Protein AF-A0A933S9Q5-F1 (afdb_monomer)

Foldseek 3Di:
DDWPDWDDDPPDIDTHDPDDDDPPDDDDDDPPDPPPPPCPVPDPVVVLVCLLCCLQFQCACCQNVVFQVVVLLVQLQALVSLLVLLVVLLVLLLVLLLQLLCCCVVPCVVVVPPVCSLVVSLVSSVVSLVVVLVVCVPPPVPVCVVCVVVSVSSSPTRLSSVLSVVCSVVVDDSSSSNSSSNSNSNSSSVSSNVLSVVNVVVVVDPDPPVCPRPNVSVVVSNVVSVVSNVSNPCPVDD

Nearest PDB structures (foldseek):
  8rb9-assembly1_A  TM=9.574E-01  e=2.827E-13  Azotobacter vinelandii DJ
  8evu-assembly1_E  TM=9.378E-01  e=3.860E-12  Vibrio cholerae O395
  7zc6-assembly1_A  TM=9.202E-01  e=3.681E-12  Clostridium tetanomorphum
  8acy-assembly1_D  TM=8.685E-01  e=2.556E-06  Vibrio cholerae
  8rbm-assembly1_E  TM=6.772E-01  e=1.631E-05  Azotobacter vinelandii DJ

Sequence (238 aa):
MALKSVKAEGRVVTLTATQALHPTERYKLEVADPPISRDVTPSPWATLVTLFLSSALINNFVFTRYLGLCIFFGVSKKRDAAVGMGVTFTAVMIFTAMTSWAVDTFALQPLHLGFLQVLVFIGTVAAVVQFLDTMLRKTHPALHRSFGVYLMLITTNCIILAVPLLNAQGKVSMLEALVLALGSGLGFALALFLMSCAREKMELARVPKAFEGLPIAFALAGLFALAFMGFSGLDFFR

Structure (mmCIF, N/CA/C/O backbone):
data_AF-A0A933S9Q5-F1
#
_entry.id   AF-A0A933S9Q5-F1
#
loop_
_atom_site.group_PDB
_atom_site.id
_atom_site.type_symbol
_atom_site.label_atom_id
_atom_site.label_alt_id
_atom_site.label_comp_id
_atom_site.label_asym_id
_atom_site.label_entity_id
_atom_site.label_seq_id
_atom_site.pdbx_PDB_ins_code
_atom_site.Cartn_x
_atom_site.Cartn_y
_atom_site.Cartn_z
_atom_site.occupancy
_atom_site.B_iso_or_equiv
_atom_site.auth_seq_id
_atom_site.auth_comp_id
_atom_site.auth_asym_id
_atom_site.auth_atom_id
_atom_site.pdbx_PDB_model_num
ATOM 1 N N . MET A 1 1 ? 28.111 -39.251 -22.418 1.00 53.28 1 MET A N 1
ATOM 2 C CA . MET A 1 1 ? 28.326 -39.847 -23.756 1.00 53.28 1 MET A CA 1
ATOM 3 C C . MET A 1 1 ? 28.180 -38.726 -24.778 1.00 53.28 1 MET A C 1
ATOM 5 O O . MET A 1 1 ? 27.158 -38.055 -24.750 1.00 53.28 1 MET A O 1
ATOM 9 N N . ALA A 1 2 ? 29.204 -38.425 -25.583 1.00 46.72 2 ALA A N 1
ATOM 10 C CA . ALA A 1 2 ? 29.143 -37.297 -26.520 1.00 46.72 2 ALA A CA 1
ATOM 11 C C . ALA A 1 2 ? 28.242 -37.637 -27.723 1.00 46.72 2 ALA A C 1
ATOM 13 O O . ALA A 1 2 ? 28.430 -38.676 -28.366 1.00 46.72 2 ALA A O 1
ATOM 14 N N . LEU A 1 3 ? 27.261 -36.780 -28.012 1.00 54.12 3 LEU A N 1
ATOM 15 C CA . LEU A 1 3 ? 26.388 -36.874 -29.188 1.00 54.12 3 LEU A CA 1
ATOM 16 C C . LEU A 1 3 ? 27.131 -36.317 -30.411 1.00 54.12 3 LEU A C 1
ATOM 18 O O . LEU A 1 3 ? 27.680 -35.221 -30.338 1.00 54.12 3 LEU A O 1
ATOM 22 N N . LYS A 1 4 ? 27.159 -37.062 -31.52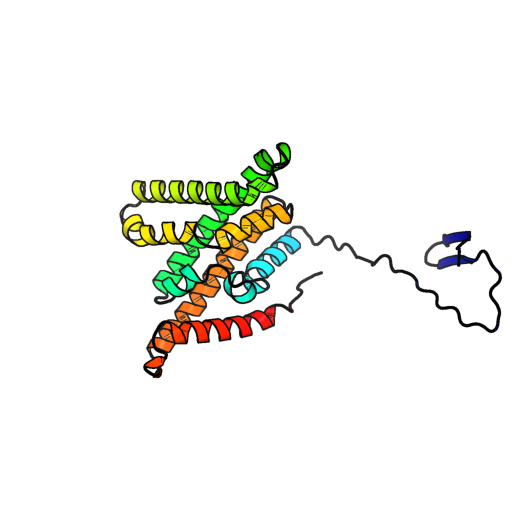6 1.00 50.22 4 LYS A N 1
ATOM 23 C CA . LYS A 1 4 ? 27.908 -36.665 -32.734 1.00 50.22 4 LYS A CA 1
ATOM 24 C C . LYS A 1 4 ? 27.107 -35.725 -33.636 1.00 50.22 4 LYS A C 1
ATOM 26 O O . LYS A 1 4 ? 27.679 -34.855 -34.279 1.00 50.22 4 LYS A O 1
ATOM 31 N N . SER A 1 5 ? 25.787 -35.911 -33.707 1.00 52.69 5 SER A N 1
ATOM 32 C CA . SER A 1 5 ? 24.868 -35.002 -34.406 1.00 52.69 5 SER A CA 1
ATOM 33 C C . SER A 1 5 ? 23.420 -35.242 -33.976 1.00 52.69 5 SER A C 1
ATOM 35 O O . SER A 1 5 ? 23.041 -36.375 -33.659 1.00 52.69 5 SER A O 1
ATOM 37 N N . VAL A 1 6 ? 22.624 -34.172 -33.987 1.00 57.81 6 VAL A N 1
ATOM 38 C CA . VAL A 1 6 ? 21.170 -34.199 -33.797 1.00 57.81 6 VAL A CA 1
ATOM 39 C C . VAL A 1 6 ? 20.547 -33.758 -35.117 1.00 57.81 6 VAL A C 1
ATOM 41 O O . VAL A 1 6 ? 20.772 -32.630 -35.552 1.00 57.81 6 VAL A O 1
ATOM 44 N N . LYS A 1 7 ? 19.800 -34.648 -35.776 1.00 50.53 7 LYS A N 1
ATOM 45 C CA . LYS A 1 7 ? 18.997 -34.305 -36.957 1.00 50.53 7 LYS A CA 1
ATOM 46 C C . LYS A 1 7 ? 17.524 -34.351 -36.578 1.00 50.53 7 LYS A C 1
ATOM 48 O O . LYS A 1 7 ? 17.044 -35.375 -36.093 1.00 50.53 7 LYS A O 1
ATOM 53 N N . ALA A 1 8 ? 16.834 -33.236 -36.790 1.00 49.72 8 ALA A N 1
ATOM 54 C CA . ALA A 1 8 ? 15.395 -33.126 -36.615 1.00 49.72 8 ALA A CA 1
ATOM 55 C C . ALA A 1 8 ? 14.736 -33.043 -37.997 1.00 49.72 8 ALA A C 1
ATOM 57 O O . ALA A 1 8 ? 14.982 -32.098 -38.742 1.00 49.72 8 ALA A O 1
ATOM 58 N N . GLU A 1 9 ? 13.908 -34.031 -38.326 1.00 43.50 9 GLU A N 1
ATOM 59 C CA . GLU A 1 9 ? 13.010 -34.000 -39.483 1.00 43.50 9 GLU A CA 1
ATOM 60 C C . GLU A 1 9 ? 11.574 -34.118 -38.961 1.00 43.50 9 GLU A C 1
ATOM 62 O O . GLU A 1 9 ? 11.130 -35.166 -38.486 1.00 43.50 9 GLU A O 1
ATOM 67 N N . GLY A 1 10 ? 10.842 -33.002 -38.984 1.00 62.59 10 GLY A N 1
ATOM 68 C CA . GLY A 1 10 ? 9.474 -32.941 -38.469 1.00 62.59 10 GLY A CA 1
ATOM 69 C C . GLY A 1 10 ? 9.384 -33.243 -36.967 1.00 62.59 10 GLY A C 1
ATOM 70 O O . GLY A 1 10 ? 10.026 -32.584 -36.154 1.00 62.59 10 GLY A O 1
ATOM 71 N N . ARG A 1 11 ? 8.550 -34.222 -36.583 1.00 56.91 11 ARG A N 1
ATOM 72 C CA . ARG A 1 11 ? 8.333 -34.639 -35.179 1.00 56.91 11 ARG A CA 1
ATOM 73 C C . ARG A 1 11 ? 9.307 -35.718 -34.686 1.00 56.91 11 ARG A C 1
ATOM 75 O O . ARG A 1 11 ? 9.147 -36.194 -33.565 1.00 56.91 11 ARG A O 1
ATOM 82 N N . VAL A 1 12 ? 10.282 -36.126 -35.498 1.00 49.75 12 VAL A N 1
ATOM 83 C CA . VAL A 1 12 ? 11.217 -37.205 -35.155 1.00 49.75 12 VAL A CA 1
ATOM 84 C C . VAL A 1 12 ? 12.624 -36.632 -35.013 1.00 49.75 12 VAL A C 1
ATOM 86 O O . VAL A 1 12 ? 13.165 -36.022 -35.935 1.00 49.75 12 VAL A O 1
ATOM 89 N N . VAL A 1 13 ? 13.223 -36.833 -33.838 1.00 60.00 13 VAL A N 1
ATOM 90 C CA . VAL A 1 13 ? 14.604 -36.435 -33.546 1.00 60.00 13 VAL A CA 1
ATOM 91 C C . VAL A 1 13 ? 15.475 -37.684 -33.559 1.00 60.00 13 VAL A C 1
ATOM 93 O O . VAL A 1 13 ? 15.307 -38.574 -32.728 1.00 60.00 13 VAL A O 1
ATOM 96 N N . THR A 1 14 ? 16.412 -37.749 -34.504 1.00 61.56 14 THR A N 1
ATOM 97 C CA . THR A 1 14 ? 17.364 -38.860 -34.614 1.00 61.56 14 THR A CA 1
ATOM 98 C C . THR A 1 14 ? 18.680 -38.462 -33.951 1.00 61.56 14 THR A C 1
ATOM 100 O O . THR A 1 14 ? 19.362 -37.534 -34.396 1.00 61.56 14 THR A O 1
ATOM 103 N N . LEU A 1 15 ? 19.041 -39.163 -32.874 1.00 63.66 15 LEU A N 1
ATOM 104 C CA . LEU A 1 15 ? 20.275 -38.950 -32.115 1.00 63.66 15 LEU A CA 1
ATOM 105 C C . LEU A 1 15 ? 21.330 -39.967 -32.562 1.00 63.66 15 LEU A C 1
ATOM 107 O O . LEU A 1 15 ? 21.137 -41.169 -32.401 1.00 63.66 15 LEU A O 1
ATOM 111 N N . THR A 1 16 ? 22.456 -39.503 -33.114 1.00 60.53 16 THR A N 1
ATOM 112 C CA . THR A 1 16 ? 23.566 -40.396 -33.498 1.00 60.53 16 THR A CA 1
ATOM 113 C C . THR A 1 16 ? 24.653 -40.367 -32.422 1.00 60.53 16 THR A C 1
ATOM 115 O O . THR A 1 16 ? 25.315 -39.342 -32.224 1.00 60.53 16 THR A O 1
ATOM 118 N N . ALA A 1 17 ? 24.837 -41.483 -31.712 1.00 63.06 17 ALA A N 1
ATOM 119 C CA . ALA A 1 17 ? 25.872 -41.629 -30.689 1.00 63.06 17 ALA A CA 1
ATOM 120 C C . ALA A 1 17 ? 27.258 -41.862 -31.318 1.00 63.06 17 ALA A C 1
ATOM 122 O O . ALA A 1 17 ? 27.389 -42.536 -32.337 1.00 63.06 17 ALA A O 1
ATOM 123 N N . THR A 1 18 ? 28.307 -41.314 -30.701 1.00 57.03 18 THR A N 1
ATOM 124 C CA . THR A 1 18 ? 29.695 -41.420 -31.203 1.00 57.03 18 THR A CA 1
ATOM 125 C C . THR A 1 18 ? 30.341 -42.783 -30.898 1.00 57.03 18 THR A C 1
ATOM 127 O O . THR A 1 18 ? 31.404 -43.088 -31.427 1.00 57.03 18 THR A O 1
ATOM 130 N N . GLN A 1 19 ? 29.710 -43.613 -30.061 1.00 62.62 19 GLN A N 1
ATOM 131 C CA . GLN A 1 19 ? 30.249 -44.880 -29.560 1.00 62.62 19 GLN A CA 1
ATOM 132 C C . GLN A 1 19 ? 29.183 -45.981 -29.653 1.00 62.62 19 GLN A C 1
ATOM 134 O O . GLN A 1 19 ? 28.002 -45.702 -29.444 1.00 62.62 19 GLN A O 1
ATOM 139 N N . ALA A 1 20 ? 29.590 -47.210 -29.991 1.00 59.00 20 ALA A N 1
ATOM 140 C CA . ALA A 1 20 ? 28.688 -48.355 -30.124 1.00 59.00 20 ALA A CA 1
ATOM 141 C C . ALA A 1 20 ? 28.062 -48.718 -28.764 1.00 59.00 20 ALA A C 1
ATOM 143 O O . ALA A 1 20 ? 28.784 -48.877 -27.781 1.00 59.00 20 ALA A O 1
ATOM 144 N N . LEU A 1 21 ? 26.730 -48.824 -28.706 1.00 62.06 21 LEU A N 1
ATOM 145 C CA . LEU A 1 21 ? 26.001 -49.228 -27.499 1.00 62.06 21 LEU A CA 1
ATOM 146 C C . LEU A 1 21 ? 26.045 -50.757 -27.347 1.00 62.06 21 LEU A C 1
ATOM 148 O O . LEU A 1 21 ? 25.843 -51.478 -28.326 1.00 62.06 21 LEU A O 1
ATOM 152 N N . HIS A 1 22 ? 26.272 -51.253 -26.127 1.00 61.06 22 HIS A N 1
ATOM 153 C CA . HIS A 1 22 ? 26.231 -52.689 -25.845 1.00 61.06 22 HIS A CA 1
ATOM 154 C C . HIS A 1 22 ? 24.774 -53.195 -25.786 1.00 61.06 22 HIS A C 1
ATOM 156 O O . HIS A 1 22 ? 23.937 -52.565 -25.140 1.00 61.06 22 HIS A O 1
ATOM 162 N N . PRO A 1 23 ? 24.448 -54.344 -26.411 1.00 56.03 23 PRO A N 1
ATOM 163 C CA . PRO A 1 23 ? 23.068 -54.834 -26.534 1.00 56.03 23 PRO A CA 1
ATOM 164 C C . PRO A 1 23 ? 22.428 -55.308 -25.215 1.00 56.03 23 PRO A C 1
ATOM 166 O O . PRO A 1 23 ? 21.225 -55.549 -25.175 1.00 56.03 23 PRO A O 1
ATOM 169 N N . THR A 1 24 ? 23.205 -55.452 -24.140 1.00 53.25 24 THR A N 1
ATOM 170 C CA . THR A 1 24 ? 22.759 -55.976 -22.836 1.00 53.25 24 THR A CA 1
ATOM 171 C C . THR A 1 24 ? 22.621 -54.918 -21.739 1.00 53.25 24 THR A C 1
ATOM 173 O O . THR A 1 24 ? 22.150 -55.241 -20.648 1.00 53.25 24 THR A O 1
ATOM 176 N N . GLU A 1 25 ? 22.980 -53.658 -21.998 1.00 57.28 25 GLU A N 1
ATOM 177 C CA . GLU A 1 25 ? 22.904 -52.577 -21.008 1.00 57.28 25 GLU A CA 1
ATOM 178 C C . GLU A 1 25 ? 21.671 -51.688 -21.223 1.00 57.28 25 GLU A C 1
ATOM 180 O O . GLU A 1 25 ? 21.287 -51.360 -22.346 1.00 57.28 25 GLU A O 1
ATOM 185 N N . ARG A 1 26 ? 21.028 -51.278 -20.122 1.00 48.88 26 ARG A N 1
ATOM 186 C CA . ARG A 1 26 ? 19.911 -50.325 -20.149 1.00 48.88 26 ARG A CA 1
ATOM 187 C C . ARG A 1 26 ? 20.456 -48.908 -20.022 1.00 48.88 26 ARG A C 1
ATOM 189 O O . ARG A 1 26 ? 20.948 -48.531 -18.962 1.00 48.88 26 ARG A O 1
ATOM 196 N N . TYR A 1 27 ? 20.315 -48.110 -21.073 1.00 59.66 27 TYR A N 1
ATOM 197 C CA . TYR A 1 27 ? 20.714 -46.703 -21.073 1.00 59.66 27 TYR A CA 1
ATOM 198 C C . TYR A 1 27 ? 19.497 -45.803 -20.826 1.00 59.66 27 TYR A C 1
ATOM 200 O O . TYR A 1 27 ? 18.460 -45.960 -21.471 1.00 59.66 27 TYR A O 1
ATOM 208 N N . LYS A 1 28 ? 19.612 -44.852 -19.891 1.00 51.78 28 LYS A N 1
ATOM 209 C CA . LYS A 1 28 ? 18.581 -43.839 -19.626 1.00 51.78 28 LYS A CA 1
ATOM 210 C C . LYS A 1 28 ? 18.837 -42.623 -20.519 1.00 51.78 28 LYS A C 1
ATOM 212 O O . LYS A 1 28 ? 19.863 -41.962 -20.384 1.00 51.78 28 LYS A O 1
ATOM 217 N N . LEU A 1 29 ? 17.911 -42.337 -21.429 1.00 55.09 29 LEU A N 1
ATOM 218 C CA . LEU A 1 29 ? 17.886 -41.094 -22.197 1.00 55.09 29 LEU A CA 1
ATOM 219 C C . LEU A 1 29 ? 17.137 -40.043 -21.371 1.00 55.09 29 LEU A C 1
ATOM 221 O O . LEU A 1 29 ? 15.910 -40.055 -21.320 1.00 55.09 29 LEU A O 1
ATOM 225 N N . GLU A 1 30 ? 17.866 -39.156 -20.700 1.00 47.16 30 GLU A N 1
ATOM 226 C CA . GLU A 1 30 ? 17.285 -37.924 -20.165 1.00 47.16 30 GLU A CA 1
ATOM 227 C C . GLU A 1 30 ? 17.299 -36.873 -21.271 1.00 47.16 30 GLU A C 1
ATOM 229 O O . GLU A 1 30 ? 18.326 -36.270 -21.581 1.00 47.16 30 GLU A O 1
ATOM 234 N N . VAL A 1 31 ? 16.139 -36.678 -21.896 1.00 56.44 31 VAL A N 1
ATOM 235 C CA . VAL A 1 31 ? 15.864 -35.431 -22.601 1.00 56.44 31 VAL A CA 1
ATOM 236 C C . VAL A 1 31 ? 15.749 -34.389 -21.497 1.00 56.44 31 VAL A C 1
ATOM 238 O O . VAL A 1 31 ? 14.766 -34.377 -20.761 1.00 56.44 31 VAL A O 1
ATOM 241 N N . ALA A 1 32 ? 16.787 -33.571 -21.319 1.00 50.53 32 ALA A N 1
ATOM 242 C CA . ALA A 1 32 ? 16.613 -32.309 -20.625 1.00 50.53 32 ALA A CA 1
ATOM 243 C C . ALA A 1 32 ? 15.606 -31.538 -21.475 1.00 50.53 32 ALA A C 1
ATOM 245 O O . ALA A 1 32 ? 15.970 -31.022 -22.532 1.00 50.53 32 ALA A O 1
ATOM 246 N N . ASP A 1 33 ? 14.333 -31.583 -21.080 1.00 49.22 33 ASP A N 1
ATOM 247 C CA . ASP A 1 33 ? 13.314 -30.686 -21.600 1.00 49.22 33 ASP A CA 1
ATOM 248 C C . ASP A 1 33 ? 13.982 -29.303 -21.700 1.00 49.22 33 ASP A C 1
ATOM 250 O O . ASP A 1 33 ? 14.404 -28.770 -20.667 1.00 49.22 33 ASP A O 1
ATOM 254 N N . PRO A 1 34 ? 14.081 -28.652 -22.877 1.00 49.72 34 PRO A N 1
ATOM 255 C CA . PRO A 1 34 ? 13.750 -27.246 -22.821 1.00 49.72 34 PRO A CA 1
ATOM 256 C C . PRO A 1 34 ? 12.347 -27.274 -22.216 1.00 49.72 34 PRO A C 1
ATOM 258 O O . PRO A 1 34 ? 11.487 -27.944 -22.800 1.00 49.72 34 PRO A O 1
ATOM 261 N N . PRO A 1 35 ? 12.107 -26.703 -21.020 1.00 47.31 35 PRO A N 1
ATOM 262 C CA . PRO A 1 35 ? 10.744 -26.612 -20.544 1.00 47.31 35 PRO A CA 1
ATOM 263 C C . PRO A 1 35 ? 9.983 -26.047 -21.730 1.00 47.31 35 PRO A C 1
ATOM 265 O O . PRO A 1 35 ? 10.363 -25.005 -22.268 1.00 47.31 35 PRO A O 1
ATOM 268 N N . ILE A 1 36 ? 8.987 -26.782 -22.221 1.00 50.00 36 ILE A N 1
ATOM 269 C CA . ILE A 1 36 ? 8.011 -26.206 -23.124 1.00 50.00 36 ILE A CA 1
ATOM 270 C C . ILE A 1 36 ? 7.252 -25.234 -22.218 1.00 50.00 36 ILE A C 1
ATOM 272 O O . ILE A 1 36 ? 6.125 -25.491 -21.801 1.00 50.00 36 ILE A O 1
ATOM 276 N N . SER A 1 37 ? 7.899 -24.117 -21.862 1.00 44.75 37 SER A N 1
ATOM 277 C CA . SER A 1 37 ? 7.236 -22.860 -21.656 1.00 44.75 37 SER A CA 1
ATOM 278 C C . SER A 1 37 ? 6.575 -22.643 -22.998 1.00 44.75 37 SER A C 1
ATOM 280 O O . SER A 1 37 ? 7.137 -22.118 -23.958 1.00 44.75 37 SER A O 1
ATOM 282 N N . ARG A 1 38 ? 5.331 -23.109 -23.089 1.00 42.94 38 ARG A N 1
ATOM 283 C CA . ARG A 1 38 ? 4.371 -22.283 -23.776 1.00 42.94 38 ARG A CA 1
ATOM 284 C C . ARG A 1 38 ? 4.500 -20.947 -23.059 1.00 42.94 38 ARG A C 1
ATOM 286 O O . ARG A 1 38 ? 3.903 -20.769 -22.006 1.00 42.94 38 ARG A O 1
ATOM 293 N N . ASP A 1 39 ? 5.318 -20.054 -23.609 1.00 44.75 39 ASP A N 1
ATOM 294 C CA . ASP A 1 39 ? 5.094 -18.628 -23.492 1.00 44.75 39 ASP A CA 1
ATOM 295 C C . ASP A 1 39 ? 3.728 -18.419 -24.148 1.00 44.75 39 ASP A C 1
ATOM 297 O O . ASP A 1 39 ? 3.593 -17.974 -25.287 1.00 44.75 39 ASP A O 1
ATOM 301 N N . VAL A 1 40 ? 2.673 -18.825 -23.437 1.00 47.69 40 VAL A N 1
ATOM 302 C CA . VAL A 1 40 ? 1.419 -18.115 -23.500 1.00 47.69 40 VAL A CA 1
ATOM 303 C C . VAL A 1 40 ? 1.833 -16.773 -22.945 1.00 47.69 40 VAL A C 1
ATOM 305 O O . VAL A 1 40 ? 1.810 -16.584 -21.739 1.00 47.69 40 VAL A O 1
ATOM 308 N N . THR A 1 41 ? 2.326 -15.885 -23.809 1.00 48.25 41 THR A N 1
ATOM 309 C CA . THR A 1 41 ? 2.353 -14.468 -23.503 1.00 48.25 41 THR A CA 1
ATOM 310 C C . THR A 1 41 ? 0.904 -14.170 -23.162 1.00 48.25 41 THR A C 1
ATOM 312 O O . THR A 1 41 ? 0.045 -14.200 -24.054 1.00 48.25 41 THR A O 1
ATOM 315 N N . PRO A 1 42 ? 0.560 -14.039 -21.866 1.00 54.44 42 PRO A N 1
ATOM 316 C CA . PRO A 1 42 ? -0.810 -13.762 -21.523 1.00 54.44 42 PRO A CA 1
ATOM 317 C C . PRO A 1 42 ? -1.105 -12.433 -22.205 1.00 54.44 42 PRO A C 1
ATOM 319 O O . PRO A 1 42 ? -0.221 -11.579 -22.351 1.00 54.44 42 PRO A O 1
ATOM 322 N N . SER A 1 43 ? -2.328 -12.265 -22.692 1.00 59.31 43 SER A N 1
ATOM 323 C CA . SER A 1 43 ? -2.721 -10.966 -23.218 1.00 59.31 43 SER A CA 1
ATOM 324 C C . SER A 1 43 ? -2.350 -9.892 -22.173 1.00 59.31 43 SER A C 1
ATOM 326 O O . SER A 1 43 ? -2.473 -10.169 -20.977 1.00 59.31 43 SER A O 1
ATOM 328 N N . PRO A 1 44 ? -1.872 -8.693 -22.562 1.00 64.62 44 PRO A N 1
ATOM 329 C CA . PRO A 1 44 ? -1.384 -7.697 -21.599 1.00 64.62 44 PRO A CA 1
ATOM 330 C C . PRO A 1 44 ? -2.381 -7.451 -20.455 1.00 64.62 44 PRO A C 1
ATOM 332 O O . PRO A 1 44 ? -2.017 -7.321 -19.294 1.00 64.62 44 PRO A O 1
ATOM 335 N N . TRP A 1 45 ? -3.668 -7.500 -20.785 1.00 66.50 45 TRP A N 1
ATOM 336 C CA . TRP A 1 45 ? -4.811 -7.403 -19.883 1.00 66.50 45 TRP A CA 1
ATOM 337 C C . TRP A 1 45 ? -4.879 -8.541 -18.855 1.00 66.50 45 TRP A C 1
ATOM 339 O O . TRP A 1 45 ? -5.143 -8.282 -17.685 1.00 66.50 45 TRP A O 1
ATOM 349 N N . ALA A 1 46 ? -4.631 -9.788 -19.267 1.00 64.75 46 ALA A N 1
ATOM 350 C CA . ALA A 1 46 ? -4.624 -10.939 -18.370 1.00 64.75 46 ALA A CA 1
ATOM 351 C C . ALA A 1 46 ? -3.492 -10.831 -17.341 1.00 64.75 46 ALA A C 1
ATOM 353 O O . ALA A 1 46 ? -3.748 -11.043 -16.161 1.00 64.75 46 ALA A O 1
ATOM 354 N N . THR A 1 47 ? -2.290 -10.412 -17.753 1.00 68.94 47 THR A N 1
ATOM 355 C CA . THR A 1 47 ? -1.153 -10.190 -16.840 1.00 68.94 47 THR A CA 1
ATOM 356 C C . THR A 1 47 ? -1.440 -9.085 -15.825 1.00 68.94 47 THR A C 1
ATOM 358 O O . THR A 1 47 ? -1.105 -9.211 -14.652 1.00 68.94 47 THR A O 1
ATOM 361 N N . LEU A 1 48 ? -2.110 -8.005 -16.235 1.00 70.94 48 LEU A N 1
ATOM 362 C CA . LEU A 1 48 ? -2.478 -6.922 -15.317 1.00 70.94 48 LEU A CA 1
ATOM 363 C C . LEU A 1 48 ? -3.555 -7.366 -14.325 1.00 70.94 48 LEU A C 1
ATOM 365 O O . LEU A 1 48 ? -3.463 -7.063 -13.139 1.00 70.94 48 LEU A O 1
ATOM 369 N N . VAL A 1 49 ? -4.562 -8.113 -14.780 1.00 71.25 49 VAL A N 1
ATOM 370 C CA . VAL A 1 49 ? -5.617 -8.631 -13.900 1.00 71.25 49 VAL A CA 1
ATOM 371 C C . VAL A 1 49 ? -5.058 -9.662 -12.920 1.00 71.25 49 VAL A C 1
ATOM 373 O O . VAL A 1 49 ? -5.413 -9.620 -11.743 1.00 71.25 49 VAL A O 1
ATOM 376 N N . THR A 1 50 ? -4.154 -10.547 -13.349 1.00 66.81 50 THR A N 1
ATOM 377 C CA . THR A 1 50 ? -3.498 -11.494 -12.437 1.00 66.81 50 THR A CA 1
ATOM 378 C C . THR A 1 50 ? -2.570 -10.779 -11.465 1.00 66.81 50 THR A C 1
ATOM 380 O O . THR A 1 50 ? -2.594 -11.110 -10.286 1.00 66.81 50 THR A O 1
ATOM 383 N N . LEU A 1 51 ? -1.819 -9.759 -11.893 1.00 68.50 51 LEU A N 1
ATOM 384 C CA . LEU A 1 51 ? -0.984 -8.939 -11.008 1.00 68.50 51 LEU A CA 1
ATOM 385 C C . LEU A 1 51 ? -1.831 -8.200 -9.961 1.00 68.50 51 LEU A C 1
ATOM 387 O O . LEU A 1 51 ? -1.492 -8.175 -8.775 1.00 68.50 51 LEU A O 1
ATOM 391 N N . PHE A 1 52 ? -2.958 -7.630 -10.384 1.00 71.38 52 PHE A N 1
ATOM 392 C CA . PHE A 1 52 ? -3.913 -6.957 -9.511 1.00 71.38 52 PHE A CA 1
ATOM 393 C C . PHE A 1 52 ? -4.518 -7.917 -8.486 1.00 71.38 52 PHE A C 1
ATOM 395 O O . PHE A 1 52 ? -4.461 -7.669 -7.285 1.00 71.38 52 PHE A O 1
ATOM 402 N N . LEU A 1 53 ? -5.065 -9.041 -8.951 1.00 68.88 53 LEU A N 1
ATOM 403 C CA . LEU A 1 53 ? -5.712 -10.023 -8.087 1.00 68.88 53 LEU A CA 1
ATOM 404 C C . LEU A 1 53 ? -4.692 -10.709 -7.170 1.00 68.88 53 LEU A C 1
ATOM 406 O O . LEU A 1 53 ? -4.970 -10.954 -5.996 1.00 68.88 53 LEU A O 1
ATOM 410 N N . SER A 1 54 ? -3.481 -10.945 -7.678 1.00 63.78 54 SER A N 1
ATOM 411 C CA . SER A 1 54 ? -2.383 -11.503 -6.901 1.00 63.78 54 SER A CA 1
ATOM 412 C C . SER A 1 54 ? -1.931 -10.543 -5.811 1.00 63.78 54 SER A C 1
ATOM 414 O O . SER A 1 54 ? -1.874 -10.931 -4.653 1.00 63.78 54 SER A O 1
ATOM 416 N N . SER A 1 55 ? -1.691 -9.270 -6.116 1.00 63.94 55 SER A N 1
ATOM 417 C CA . SER A 1 55 ? -1.272 -8.291 -5.101 1.00 63.94 55 SER A CA 1
ATOM 418 C C . SER A 1 55 ? -2.370 -7.925 -4.096 1.00 63.94 55 SER A C 1
ATOM 420 O O . SER A 1 55 ? -2.062 -7.663 -2.931 1.00 63.94 55 SER A O 1
ATOM 422 N N . ALA A 1 56 ? -3.641 -7.948 -4.506 1.00 69.75 56 ALA A N 1
ATOM 423 C CA . ALA A 1 56 ? -4.767 -7.649 -3.626 1.00 69.75 56 ALA A CA 1
ATOM 424 C C . ALA A 1 56 ? -5.132 -8.820 -2.694 1.00 69.75 56 ALA A C 1
ATOM 426 O O . ALA A 1 56 ? -5.404 -8.598 -1.508 1.00 69.75 56 ALA A O 1
ATOM 427 N N . LEU A 1 57 ? -5.151 -10.059 -3.208 1.00 65.12 57 LEU A N 1
ATOM 428 C CA . LEU A 1 57 ? -5.631 -11.241 -2.476 1.00 65.12 57 LEU A CA 1
ATOM 429 C C . LEU A 1 57 ? -4.534 -12.276 -2.180 1.00 65.12 57 LEU A C 1
ATOM 431 O O . LEU A 1 57 ? -4.402 -12.689 -1.031 1.00 65.12 57 LEU A O 1
ATOM 435 N N . ILE A 1 58 ? -3.764 -12.704 -3.183 1.00 60.66 58 ILE A N 1
ATOM 436 C CA . ILE A 1 58 ? -2.884 -13.892 -3.094 1.00 60.66 58 ILE A CA 1
ATOM 437 C C . ILE A 1 58 ? -1.606 -13.587 -2.287 1.00 60.66 58 ILE A C 1
ATOM 439 O O . ILE A 1 58 ? -1.239 -14.299 -1.355 1.00 60.66 58 ILE A O 1
ATOM 443 N N . ASN A 1 59 ? -0.958 -12.469 -2.597 1.00 63.91 59 ASN A N 1
ATOM 444 C CA . ASN A 1 59 ? 0.221 -11.910 -1.941 1.00 63.91 59 ASN A CA 1
ATOM 445 C C . ASN A 1 59 ? -0.145 -10.656 -1.138 1.00 63.91 59 ASN A C 1
ATOM 447 O O . ASN A 1 59 ? 0.531 -9.629 -1.223 1.00 63.91 59 ASN A O 1
ATOM 451 N N . ASN A 1 60 ? -1.223 -10.729 -0.351 1.00 75.69 60 ASN A N 1
ATOM 452 C CA . ASN A 1 60 ? -1.640 -9.603 0.474 1.00 75.69 60 ASN A CA 1
ATOM 453 C C . ASN A 1 60 ? -0.491 -9.153 1.399 1.00 75.69 60 ASN A C 1
ATOM 455 O O . ASN A 1 60 ? 0.015 -9.908 2.235 1.00 75.69 60 ASN A O 1
ATOM 459 N N . PHE A 1 61 ? -0.082 -7.892 1.258 1.00 74.38 61 PHE A N 1
ATOM 460 C CA . PHE A 1 61 ? 1.054 -7.329 1.985 1.00 74.38 61 PHE A CA 1
ATOM 461 C C . PHE A 1 61 ? 0.863 -7.341 3.508 1.00 74.38 61 PHE A C 1
ATOM 463 O O . PHE A 1 61 ? 1.848 -7.428 4.240 1.00 74.38 61 PHE A O 1
ATOM 470 N N . VAL A 1 62 ? -0.383 -7.297 3.986 1.00 72.44 62 VAL A N 1
ATOM 471 C CA . VAL A 1 62 ? -0.713 -7.245 5.415 1.00 72.44 62 VAL A CA 1
ATOM 472 C C . VAL A 1 62 ? -0.662 -8.628 6.051 1.00 72.44 62 VAL A C 1
ATOM 474 O O . VAL A 1 62 ? 0.004 -8.807 7.065 1.00 72.44 62 VAL A O 1
ATOM 477 N N . PHE A 1 63 ? -1.348 -9.611 5.466 1.00 71.38 63 PHE A N 1
ATOM 478 C CA . PHE A 1 63 ? -1.511 -10.933 6.080 1.00 71.38 63 PHE A CA 1
ATOM 479 C C . PHE A 1 63 ? -0.425 -11.935 5.679 1.00 71.38 63 PHE A C 1
ATOM 481 O O . PHE A 1 63 ? -0.064 -12.785 6.486 1.00 71.38 63 PHE A O 1
ATOM 488 N N . THR A 1 64 ? 0.121 -11.819 4.465 1.00 73.31 64 THR A N 1
ATOM 489 C CA . THR A 1 64 ? 1.128 -12.759 3.945 1.00 73.31 64 THR A CA 1
ATOM 490 C C . THR A 1 64 ? 2.548 -12.269 4.218 1.00 73.31 64 THR A C 1
ATOM 492 O O . THR A 1 64 ? 3.428 -13.060 4.547 1.00 73.31 64 THR A O 1
ATOM 495 N N . ARG A 1 65 ? 2.786 -10.955 4.095 1.00 77.12 65 ARG A N 1
ATOM 496 C CA . ARG A 1 65 ? 4.116 -10.341 4.283 1.00 77.12 65 ARG A CA 1
ATOM 497 C C . ARG A 1 65 ? 4.271 -9.573 5.598 1.00 77.12 65 ARG A C 1
ATOM 499 O O . ARG A 1 65 ? 5.363 -9.084 5.868 1.00 77.12 65 ARG A O 1
ATOM 506 N N . TYR A 1 66 ? 3.215 -9.480 6.410 1.00 82.31 66 TYR A N 1
ATOM 507 C CA . TYR A 1 66 ? 3.215 -8.806 7.717 1.00 82.31 66 TYR A CA 1
ATOM 508 C C . TYR A 1 66 ? 3.665 -7.333 7.675 1.00 82.31 66 TYR A C 1
ATOM 510 O O . TYR A 1 66 ? 4.252 -6.815 8.625 1.00 82.31 66 TYR A O 1
ATOM 518 N N . LEU A 1 67 ? 3.382 -6.631 6.576 1.00 86.31 67 LEU A N 1
ATOM 519 C CA . LEU A 1 67 ? 3.737 -5.224 6.384 1.00 86.31 67 LEU A CA 1
ATOM 520 C C . LEU A 1 67 ? 2.561 -4.310 6.765 1.00 86.31 67 LEU A C 1
ATOM 522 O O . LEU A 1 67 ? 1.398 -4.633 6.543 1.00 86.31 67 LEU A O 1
ATOM 526 N N . GLY A 1 68 ? 2.858 -3.131 7.322 1.00 83.19 68 GLY A N 1
ATOM 527 C CA . GLY A 1 68 ? 1.847 -2.094 7.593 1.00 83.19 68 GLY A CA 1
ATOM 528 C C . GLY A 1 68 ? 0.980 -2.318 8.840 1.00 83.19 68 GLY A C 1
ATOM 529 O O . GLY A 1 68 ? -0.035 -1.640 9.013 1.00 83.19 68 GLY A O 1
ATOM 530 N N . LEU A 1 69 ? 1.389 -3.222 9.735 1.00 87.25 69 LEU A N 1
ATOM 531 C CA . LEU A 1 69 ? 0.659 -3.565 10.964 1.00 87.25 69 LEU A CA 1
ATOM 532 C C . LEU A 1 69 ? 0.460 -2.372 11.921 1.00 87.25 69 LEU A C 1
ATOM 534 O O . LEU A 1 69 ? -0.542 -2.299 12.631 1.00 87.25 69 LEU A O 1
ATOM 538 N N . CYS A 1 70 ? 1.391 -1.417 11.921 1.00 87.44 70 CYS A N 1
ATOM 539 C CA . CYS A 1 70 ? 1.372 -0.230 12.777 1.00 87.44 70 CYS A CA 1
ATOM 540 C C . CYS A 1 70 ? 0.097 0.611 12.597 1.00 87.44 70 CYS A C 1
ATOM 542 O O . CYS A 1 70 ? -0.606 0.891 13.569 1.00 87.44 70 CYS A O 1
ATOM 544 N N . ILE A 1 71 ? -0.255 0.957 11.358 1.00 87.06 71 ILE A N 1
ATOM 545 C CA . ILE A 1 71 ? -1.492 1.704 11.080 1.00 87.06 71 ILE A CA 1
ATOM 546 C C . ILE A 1 71 ? -2.728 0.799 11.142 1.00 87.06 71 ILE A C 1
ATOM 548 O O . ILE A 1 71 ? -3.808 1.231 11.547 1.00 87.06 71 ILE A O 1
ATOM 552 N N . PHE A 1 72 ? -2.548 -0.481 10.812 1.00 87.19 72 PHE A N 1
ATOM 553 C CA . PHE A 1 72 ? -3.611 -1.476 10.796 1.00 87.19 72 PHE A CA 1
ATOM 554 C C . PHE A 1 72 ? -4.242 -1.673 12.178 1.00 87.19 72 PHE A C 1
ATOM 556 O O . PHE A 1 72 ? -5.463 -1.622 12.320 1.00 87.19 72 PHE A O 1
ATOM 563 N N . PHE A 1 73 ? -3.438 -1.819 13.235 1.00 87.69 73 PHE A N 1
ATOM 564 C CA . PHE A 1 73 ? -3.967 -1.934 14.599 1.00 87.69 73 PHE A CA 1
ATOM 565 C C . PHE A 1 73 ? -4.471 -0.606 15.171 1.00 87.69 73 PHE A C 1
ATOM 567 O O . PHE A 1 73 ? -5.364 -0.618 16.027 1.00 87.69 73 PHE A O 1
ATOM 574 N N . GLY A 1 74 ? -3.926 0.519 14.702 1.00 85.56 74 GLY A N 1
ATOM 575 C CA . GLY A 1 74 ? -4.297 1.854 15.164 1.00 85.56 74 GLY A CA 1
ATOM 576 C C . GLY A 1 74 ? -5.704 2.276 14.738 1.00 85.56 74 GLY A C 1
ATOM 577 O O . GLY A 1 74 ? -6.446 2.823 15.551 1.00 85.56 74 GLY A O 1
ATOM 578 N N . VAL A 1 75 ? -6.093 1.992 13.490 1.00 86.56 75 VAL A N 1
ATOM 579 C CA . VAL A 1 75 ? -7.322 2.557 12.888 1.00 86.56 75 VAL A CA 1
ATOM 580 C C . VAL A 1 75 ? -8.445 1.535 12.694 1.00 86.56 75 VAL A C 1
ATOM 582 O O . VAL A 1 75 ? -9.596 1.901 12.482 1.00 86.56 75 VAL A O 1
ATOM 585 N N . SER A 1 76 ? -8.177 0.250 12.921 1.00 88.19 76 SER A N 1
ATOM 586 C CA . SER A 1 76 ? -9.182 -0.825 12.852 1.00 88.19 76 SER A CA 1
ATOM 587 C C . SER A 1 76 ? -10.212 -0.848 13.994 1.00 88.19 76 SER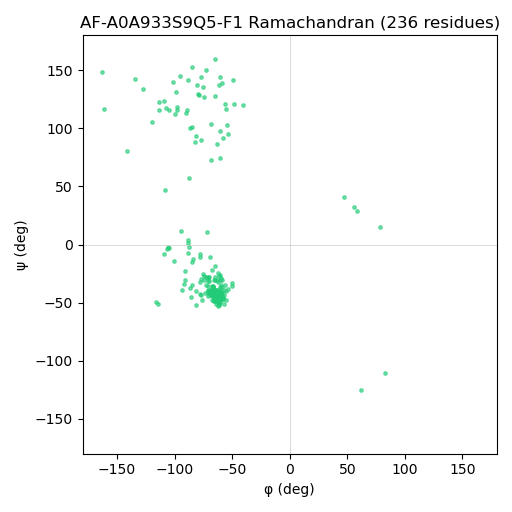 A C 1
ATOM 589 O O . SER A 1 76 ? -10.915 -1.839 14.144 1.00 88.19 76 SER A O 1
ATOM 591 N N . LYS A 1 77 ? -10.308 0.184 14.842 1.00 85.69 77 LYS A N 1
ATOM 592 C CA . LYS A 1 77 ? -11.320 0.226 15.919 1.00 85.69 77 LYS A CA 1
ATOM 593 C C . LYS A 1 77 ? -12.716 0.607 15.424 1.00 85.69 77 LYS A C 1
ATOM 595 O O . LYS A 1 77 ? -13.694 0.167 16.001 1.00 85.69 77 LYS A O 1
ATOM 600 N N . LYS A 1 78 ? -12.805 1.443 14.387 1.00 86.88 78 LYS A N 1
ATOM 601 C CA . LYS A 1 78 ? -14.076 1.937 13.841 1.00 86.88 78 LYS A CA 1
ATOM 602 C C . LYS A 1 78 ? -14.120 1.692 12.342 1.00 86.88 78 LYS A C 1
ATOM 604 O O . LYS A 1 78 ? -13.155 2.033 11.655 1.00 86.88 78 LYS A O 1
ATOM 609 N N . ARG A 1 79 ? -15.238 1.172 11.830 1.00 87.19 79 ARG A N 1
ATOM 610 C CA . ARG A 1 79 ? -15.434 0.934 10.389 1.00 87.19 79 ARG A CA 1
ATOM 611 C C . ARG A 1 79 ? -15.288 2.202 9.553 1.00 87.19 79 ARG A C 1
ATOM 613 O O . ARG A 1 79 ? -14.552 2.186 8.571 1.00 87.19 79 ARG A O 1
ATOM 620 N N . ASP A 1 80 ? -15.896 3.310 9.972 1.00 86.25 80 ASP A N 1
ATOM 621 C CA . ASP A 1 80 ? -15.847 4.570 9.212 1.00 86.25 80 ASP A CA 1
ATOM 622 C C . ASP A 1 80 ? -14.411 5.093 9.054 1.00 86.25 80 ASP A C 1
ATOM 624 O O . ASP A 1 80 ? -13.992 5.509 7.972 1.00 86.25 80 ASP A O 1
ATOM 628 N N . ALA A 1 81 ? -13.620 5.004 10.128 1.00 85.25 81 ALA A N 1
ATOM 629 C CA . ALA A 1 81 ? -12.215 5.398 10.111 1.00 85.25 81 ALA A CA 1
ATOM 630 C C . ALA A 1 81 ? -11.365 4.442 9.257 1.00 85.25 81 ALA A C 1
ATOM 632 O O . ALA A 1 81 ? -10.485 4.893 8.523 1.00 85.25 81 ALA A O 1
ATOM 633 N N . ALA A 1 82 ? -11.645 3.135 9.314 1.00 88.19 82 ALA A N 1
ATOM 634 C CA . ALA A 1 82 ? -10.969 2.122 8.510 1.00 88.19 82 ALA A CA 1
ATOM 635 C C . ALA A 1 82 ? -11.189 2.336 7.004 1.00 88.19 82 ALA A C 1
ATOM 637 O O . ALA A 1 82 ? -10.226 2.311 6.237 1.00 88.19 82 ALA A O 1
ATOM 638 N N . VAL A 1 83 ? -12.424 2.614 6.576 1.00 88.00 83 VAL A N 1
ATOM 639 C CA . VAL A 1 83 ? -12.736 2.896 5.164 1.00 88.00 83 VAL A CA 1
ATOM 640 C C . VAL A 1 83 ? -12.051 4.184 4.703 1.00 88.00 83 VAL A C 1
ATOM 642 O O . VAL A 1 83 ? -11.372 4.183 3.675 1.00 88.00 83 VAL A O 1
ATOM 645 N N . GLY A 1 84 ? -12.155 5.265 5.486 1.00 85.62 84 GLY A N 1
ATOM 646 C CA . GLY A 1 84 ? -11.514 6.543 5.158 1.00 85.62 84 GLY A CA 1
ATOM 647 C C . GLY A 1 84 ? -9.991 6.432 5.042 1.00 85.62 84 GLY A C 1
ATOM 648 O O . GLY A 1 84 ? -9.388 6.974 4.111 1.00 85.62 84 GLY A O 1
ATOM 649 N N . MET A 1 85 ? -9.362 5.675 5.945 1.00 87.12 85 MET A N 1
ATOM 650 C CA . MET A 1 85 ? -7.929 5.406 5.884 1.00 87.12 85 MET A CA 1
ATOM 651 C C . MET A 1 85 ? -7.555 4.532 4.684 1.00 87.12 85 MET A C 1
ATOM 653 O O . MET A 1 85 ? -6.588 4.858 4.005 1.00 87.12 85 MET A O 1
ATOM 657 N N . GLY A 1 86 ? -8.306 3.468 4.382 1.00 88.81 86 GLY A N 1
ATOM 658 C CA . GLY A 1 86 ? -8.021 2.579 3.250 1.00 88.81 86 GLY A CA 1
ATOM 659 C C . GLY A 1 86 ? -8.056 3.293 1.894 1.00 88.81 86 GLY A C 1
ATOM 660 O O . GLY A 1 86 ? -7.154 3.115 1.072 1.00 88.81 86 GLY A O 1
ATOM 661 N N . VAL A 1 87 ? -9.048 4.163 1.679 1.00 88.19 87 VAL A N 1
ATOM 662 C CA . VAL A 1 87 ? -9.160 4.968 0.448 1.00 88.19 87 VAL A CA 1
ATOM 663 C C . VAL A 1 87 ? -8.000 5.955 0.335 1.00 88.19 87 VAL A C 1
ATOM 665 O O . VAL A 1 87 ? -7.326 6.006 -0.694 1.00 88.19 87 VAL A O 1
ATOM 668 N N . THR A 1 88 ? -7.722 6.696 1.411 1.00 87.06 88 THR A N 1
ATOM 669 C CA . THR A 1 88 ? -6.616 7.668 1.445 1.00 87.06 88 THR A CA 1
ATOM 670 C C . THR A 1 88 ? -5.279 6.978 1.188 1.00 87.06 88 THR A C 1
ATOM 672 O O . THR A 1 88 ? -4.483 7.434 0.373 1.00 87.06 88 THR A O 1
ATOM 675 N N . PHE A 1 89 ? -5.052 5.839 1.838 1.00 89.75 89 PHE A N 1
ATOM 676 C CA . PHE A 1 89 ? -3.844 5.041 1.694 1.00 89.75 89 PHE A CA 1
ATOM 677 C C . PHE A 1 89 ? -3.622 4.574 0.254 1.00 89.75 89 PHE A C 1
ATOM 679 O O . PHE A 1 89 ? -2.522 4.718 -0.273 1.00 89.75 89 PHE A O 1
ATOM 686 N N . THR A 1 90 ? -4.673 4.071 -0.399 1.00 91.00 90 THR A N 1
ATOM 687 C CA . THR A 1 90 ? -4.614 3.621 -1.797 1.00 91.00 90 THR A CA 1
ATOM 688 C C . THR A 1 90 ? -4.242 4.773 -2.730 1.00 91.00 90 THR A C 1
ATOM 690 O O . THR A 1 90 ? -3.371 4.614 -3.581 1.00 91.00 90 THR A O 1
ATOM 693 N N . ALA A 1 91 ? -4.833 5.956 -2.533 1.00 88.94 91 ALA A N 1
ATOM 694 C CA . ALA A 1 91 ? -4.497 7.136 -3.324 1.00 88.94 91 ALA A CA 1
ATOM 695 C C . ALA A 1 91 ? -3.019 7.531 -3.165 1.00 88.94 91 ALA A C 1
ATOM 697 O O . ALA A 1 91 ? -2.317 7.682 -4.164 1.00 88.94 91 ALA A O 1
ATOM 698 N N . VAL A 1 92 ? -2.520 7.639 -1.926 1.00 89.81 92 VAL A N 1
ATOM 699 C CA . VAL A 1 92 ? -1.105 7.971 -1.677 1.00 89.81 92 VAL A CA 1
ATOM 700 C C . VAL A 1 92 ? -0.179 6.915 -2.274 1.00 89.81 92 VAL A C 1
ATOM 702 O O . VAL A 1 92 ? 0.804 7.267 -2.916 1.00 89.81 92 VAL A O 1
ATOM 705 N N . MET A 1 93 ? -0.516 5.634 -2.132 1.00 92.38 93 MET A N 1
ATOM 706 C CA . MET A 1 93 ? 0.276 4.526 -2.664 1.00 92.38 93 MET A CA 1
ATOM 707 C C . MET A 1 93 ? 0.454 4.601 -4.182 1.00 92.38 93 MET A C 1
ATOM 709 O O . MET A 1 93 ? 1.563 4.394 -4.667 1.00 92.38 93 MET A O 1
ATOM 713 N N . ILE A 1 94 ? -0.601 4.954 -4.922 1.00 92.25 94 ILE A N 1
ATOM 714 C CA . ILE A 1 94 ? -0.533 5.164 -6.374 1.00 92.25 94 ILE A CA 1
ATOM 715 C C . ILE A 1 94 ? 0.429 6.304 -6.709 1.00 92.25 94 ILE A C 1
ATOM 717 O O . ILE A 1 94 ? 1.339 6.123 -7.518 1.00 92.25 94 ILE A O 1
ATOM 721 N N . PHE A 1 95 ? 0.255 7.470 -6.077 1.00 90.88 95 PHE A N 1
ATOM 722 C CA . PHE A 1 95 ? 1.112 8.630 -6.330 1.00 90.88 95 PHE A CA 1
ATOM 723 C C . PHE A 1 95 ? 2.574 8.324 -6.007 1.00 90.88 95 PHE A C 1
ATOM 725 O O . PHE A 1 95 ? 3.457 8.581 -6.824 1.00 90.88 95 PHE A O 1
ATOM 732 N N . THR A 1 96 ? 2.832 7.717 -4.850 1.00 91.81 96 THR A N 1
ATOM 733 C CA . THR A 1 96 ? 4.176 7.328 -4.438 1.00 91.81 96 THR A CA 1
ATOM 734 C C . THR A 1 96 ? 4.786 6.325 -5.411 1.00 91.81 96 THR A C 1
ATOM 736 O O . THR A 1 96 ? 5.869 6.588 -5.918 1.00 91.81 96 THR A O 1
ATOM 739 N N . ALA A 1 97 ? 4.099 5.232 -5.754 1.00 91.69 97 ALA A N 1
ATOM 740 C CA . ALA A 1 97 ? 4.638 4.222 -6.666 1.00 91.69 97 ALA A CA 1
ATOM 741 C C . ALA A 1 97 ? 4.973 4.796 -8.051 1.00 91.69 97 ALA A C 1
ATOM 743 O O . ALA A 1 97 ? 6.031 4.491 -8.600 1.00 91.69 97 ALA A O 1
ATOM 744 N N . MET A 1 98 ? 4.119 5.675 -8.580 1.00 91.50 98 MET A N 1
ATOM 745 C CA . MET A 1 98 ? 4.334 6.347 -9.864 1.00 91.50 98 MET A CA 1
ATOM 746 C C . MET A 1 98 ? 5.537 7.294 -9.822 1.00 91.50 98 MET A C 1
ATOM 748 O O . MET A 1 98 ? 6.396 7.254 -10.702 1.00 91.50 98 MET A O 1
ATOM 752 N N . THR A 1 99 ? 5.634 8.125 -8.779 1.00 91.38 99 THR A N 1
ATOM 753 C CA . THR A 1 99 ? 6.784 9.030 -8.610 1.00 91.38 99 THR A CA 1
ATOM 754 C C . THR A 1 99 ? 8.085 8.270 -8.373 1.00 91.38 99 THR A C 1
ATOM 756 O O . THR A 1 99 ? 9.097 8.607 -8.977 1.00 91.38 99 THR A O 1
ATOM 759 N N . SER A 1 100 ? 8.072 7.209 -7.565 1.00 91.06 100 SER A N 1
ATOM 760 C CA . SER A 1 100 ? 9.251 6.379 -7.320 1.00 91.06 100 SER A CA 1
ATOM 761 C C . SER A 1 100 ? 9.698 5.623 -8.567 1.00 91.06 100 SER A C 1
ATOM 763 O O . SER A 1 100 ? 10.899 5.523 -8.788 1.00 91.06 100 SER A O 1
ATOM 765 N N . TRP A 1 101 ? 8.773 5.151 -9.411 1.00 90.38 101 TRP A N 1
ATOM 766 C CA . TRP A 1 101 ? 9.115 4.550 -10.706 1.00 90.38 101 TRP A CA 1
ATOM 767 C C . TRP A 1 101 ? 9.809 5.555 -11.635 1.00 90.38 101 TRP A C 1
ATOM 769 O O . TRP A 1 101 ? 10.823 5.230 -12.256 1.00 90.38 101 TRP A O 1
ATOM 779 N N . ALA A 1 102 ? 9.311 6.796 -11.685 1.00 89.69 102 ALA A N 1
ATOM 780 C CA . ALA A 1 102 ? 9.946 7.861 -12.454 1.00 89.69 102 ALA A CA 1
ATOM 781 C C . ALA A 1 102 ? 11.349 8.183 -11.911 1.00 89.69 102 ALA A C 1
ATOM 783 O O . ALA A 1 102 ? 12.305 8.269 -12.675 1.00 89.69 102 ALA A O 1
ATOM 784 N N . VAL A 1 103 ? 11.500 8.305 -10.591 1.00 90.12 103 VAL A N 1
ATOM 785 C CA . VAL A 1 103 ? 12.801 8.564 -9.957 1.00 90.12 103 VAL A CA 1
ATOM 786 C C . VAL A 1 103 ? 13.783 7.410 -10.192 1.00 90.12 103 VAL A C 1
ATOM 788 O O . VAL A 1 103 ? 14.946 7.657 -10.505 1.00 90.12 103 VAL A O 1
ATOM 791 N N . ASP A 1 104 ? 13.335 6.157 -10.103 1.00 88.00 104 ASP A N 1
ATOM 792 C CA . ASP A 1 104 ? 14.190 4.993 -10.356 1.00 88.00 104 ASP A CA 1
ATOM 793 C C . ASP A 1 104 ? 14.689 4.967 -11.810 1.00 88.00 104 ASP A C 1
ATOM 795 O O . ASP A 1 104 ? 15.894 4.902 -12.059 1.00 88.00 104 ASP A O 1
ATOM 799 N N . THR A 1 105 ? 13.770 5.130 -12.766 1.00 85.88 105 THR A N 1
ATOM 800 C CA . THR A 1 105 ? 14.062 5.055 -14.206 1.00 85.88 105 THR A CA 1
ATOM 801 C C . THR A 1 105 ? 14.905 6.236 -14.694 1.00 85.88 105 THR A C 1
ATOM 803 O O . THR A 1 105 ? 15.851 6.047 -15.455 1.00 85.88 105 THR A O 1
ATOM 806 N N . PHE A 1 106 ? 14.594 7.464 -14.260 1.00 85.62 106 PHE A N 1
ATOM 807 C CA . PHE A 1 106 ? 15.262 8.672 -14.759 1.00 85.62 106 PHE A CA 1
ATOM 808 C C . PHE A 1 106 ? 16.495 9.092 -13.956 1.00 85.62 106 PHE A C 1
ATOM 810 O O . PHE A 1 106 ? 17.335 9.801 -14.504 1.00 85.62 106 PHE A O 1
ATOM 817 N N . ALA A 1 107 ? 16.626 8.697 -12.685 1.00 83.44 107 ALA A N 1
ATOM 818 C CA . ALA A 1 107 ? 17.753 9.116 -11.847 1.00 83.44 107 ALA A CA 1
ATOM 819 C C . ALA A 1 107 ? 18.653 7.950 -11.417 1.00 83.44 107 ALA A C 1
ATOM 821 O O . ALA A 1 107 ? 19.868 8.035 -11.580 1.00 83.44 107 ALA A O 1
ATOM 822 N N . LEU A 1 108 ? 18.104 6.852 -10.887 1.00 82.25 108 LEU A N 1
ATOM 823 C CA . LEU A 1 108 ? 18.934 5.784 -10.304 1.00 82.25 108 LEU A CA 1
ATOM 824 C C . LEU A 1 108 ? 19.582 4.894 -11.363 1.00 82.25 108 LEU A C 1
ATOM 826 O O . LEU A 1 108 ? 20.764 4.570 -11.240 1.00 82.25 108 LEU A O 1
ATOM 830 N N . GLN A 1 109 ? 18.826 4.512 -12.394 1.00 80.75 109 GLN A N 1
ATOM 831 C CA . GLN A 1 109 ? 19.323 3.674 -13.486 1.00 80.75 109 GLN A CA 1
ATOM 832 C C . GLN A 1 109 ? 20.476 4.317 -14.276 1.00 80.75 109 GLN A C 1
ATOM 834 O O . GLN A 1 109 ? 21.501 3.650 -14.423 1.00 80.75 109 GLN A O 1
ATOM 839 N N . PRO A 1 110 ? 20.396 5.585 -14.736 1.00 79.88 110 PRO A N 1
ATOM 840 C CA . PRO A 1 110 ? 21.488 6.187 -15.505 1.00 79.88 110 PRO A CA 1
ATOM 841 C C . PRO A 1 110 ? 22.731 6.484 -14.666 1.00 79.88 110 PRO A C 1
ATOM 843 O O . PRO A 1 110 ? 23.840 6.472 -15.194 1.00 79.88 110 PRO A O 1
ATOM 846 N N . LEU A 1 111 ? 22.575 6.743 -13.365 1.00 82.50 111 LEU A N 1
ATOM 847 C CA . LEU A 1 111 ? 23.717 7.003 -12.492 1.00 82.50 111 LEU A CA 1
ATOM 848 C C . LEU A 1 111 ? 24.305 5.715 -11.878 1.00 82.50 111 LEU A C 1
ATOM 850 O O . LEU A 1 111 ? 25.364 5.775 -11.261 1.00 82.50 111 LEU A O 1
ATOM 854 N N . HIS A 1 112 ? 23.667 4.550 -12.049 1.00 79.69 112 HIS A N 1
ATOM 855 C CA . HIS A 1 112 ? 24.065 3.267 -11.447 1.00 79.69 112 HIS A CA 1
ATOM 856 C C . HIS A 1 112 ? 24.121 3.268 -9.898 1.00 79.69 112 HIS A C 1
ATOM 858 O O . HIS A 1 112 ? 24.855 2.485 -9.290 1.00 79.69 112 HIS A O 1
ATOM 864 N N . LEU A 1 113 ? 23.311 4.096 -9.221 1.00 81.00 113 LEU A N 1
ATOM 865 C CA . LEU A 1 113 ? 23.266 4.193 -7.747 1.00 81.00 113 LEU A CA 1
ATOM 866 C C . LEU A 1 113 ? 22.290 3.190 -7.101 1.00 81.00 113 LEU A C 1
ATOM 868 O O . LEU A 1 113 ? 21.409 3.559 -6.325 1.00 81.00 113 LEU A O 1
ATOM 872 N N . GLY A 1 114 ? 22.483 1.893 -7.350 1.00 75.62 114 GLY A N 1
ATOM 873 C CA . GLY A 1 114 ? 21.657 0.848 -6.724 1.00 75.62 114 GLY A CA 1
ATOM 874 C C . GLY A 1 114 ? 21.708 0.856 -5.186 1.00 75.62 114 GLY A C 1
ATOM 875 O O . GLY A 1 114 ? 20.716 0.555 -4.529 1.00 75.62 114 GLY A O 1
ATOM 876 N N . PHE A 1 115 ? 22.832 1.270 -4.588 1.00 83.31 115 PHE A N 1
ATOM 877 C CA . PHE A 1 115 ? 22.986 1.283 -3.126 1.00 83.31 115 PHE A CA 1
ATOM 878 C C . PHE A 1 115 ? 22.141 2.367 -2.427 1.00 83.31 115 PHE A C 1
ATOM 880 O O . PHE A 1 115 ? 21.764 2.196 -1.269 1.00 83.31 115 PHE A O 1
ATOM 887 N N . LEU A 1 116 ? 21.839 3.481 -3.109 1.00 87.12 116 LEU A N 1
ATOM 888 C CA . LEU A 1 116 ? 21.119 4.623 -2.526 1.00 87.12 116 LEU A CA 1
ATOM 889 C C . LEU A 1 116 ? 19.593 4.464 -2.633 1.00 87.12 116 LEU A C 1
ATOM 891 O O . LEU A 1 116 ? 18.837 5.297 -2.139 1.00 87.12 116 LEU A O 1
ATOM 895 N N . GLN A 1 117 ? 19.127 3.382 -3.254 1.00 85.88 117 GLN A N 1
ATOM 896 C CA . GLN A 1 117 ? 17.736 3.192 -3.645 1.00 85.88 117 GLN A CA 1
ATOM 897 C C . GLN A 1 117 ? 16.741 3.341 -2.488 1.00 85.88 117 GLN A C 1
ATOM 899 O O . GLN A 1 117 ? 15.779 4.100 -2.589 1.00 85.88 117 GLN A O 1
ATOM 904 N N . VAL A 1 118 ? 17.006 2.694 -1.350 1.00 90.25 118 VAL A N 1
ATOM 905 C CA . VAL A 1 118 ? 16.132 2.778 -0.167 1.00 90.25 118 VAL A CA 1
ATOM 906 C C . VAL A 1 118 ? 16.059 4.210 0.376 1.00 90.25 118 VAL A C 1
ATOM 908 O O . VAL A 1 118 ? 14.974 4.687 0.703 1.00 90.25 118 VAL A O 1
ATOM 911 N N . LEU A 1 119 ? 17.193 4.918 0.429 1.00 91.50 119 LEU A N 1
ATOM 912 C CA . LEU A 1 119 ? 17.257 6.305 0.905 1.00 91.50 119 LEU A CA 1
ATOM 913 C C . LEU A 1 119 ? 16.480 7.252 -0.017 1.00 91.50 119 LEU A C 1
ATOM 915 O O . LEU A 1 119 ? 15.709 8.082 0.468 1.00 91.50 119 LEU A O 1
ATOM 919 N N . VAL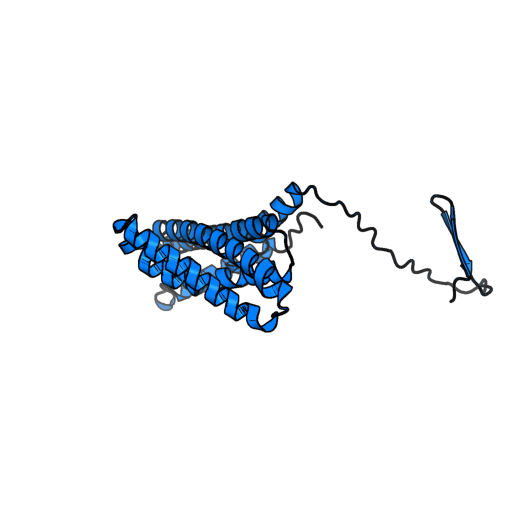 A 1 120 ? 16.621 7.094 -1.337 1.00 90.94 120 VAL A N 1
ATOM 920 C CA . VAL A 1 120 ? 15.870 7.899 -2.312 1.00 90.94 120 VAL A CA 1
ATOM 921 C C . VAL A 1 120 ? 14.373 7.614 -2.231 1.00 90.94 120 VAL A C 1
ATOM 923 O O . VAL A 1 120 ? 13.573 8.549 -2.293 1.00 90.94 120 VAL A O 1
ATOM 926 N N . PHE A 1 121 ? 13.962 6.359 -2.044 1.00 90.06 121 PHE A N 1
ATOM 927 C CA . PHE A 1 121 ? 12.544 6.021 -1.915 1.00 90.06 121 PHE A CA 1
ATOM 928 C C . PHE A 1 121 ? 11.923 6.591 -0.644 1.00 90.06 121 PHE A C 1
ATOM 930 O O . PHE A 1 121 ? 10.862 7.204 -0.737 1.00 90.06 121 PHE A O 1
ATOM 937 N N . ILE A 1 122 ? 12.594 6.509 0.510 1.00 91.88 122 ILE A N 1
ATOM 938 C CA . ILE A 1 122 ? 12.117 7.166 1.740 1.00 91.88 122 ILE A CA 1
ATOM 939 C C . ILE A 1 122 ? 11.981 8.683 1.524 1.00 91.88 122 ILE A C 1
ATOM 941 O O . ILE A 1 122 ? 10.954 9.263 1.876 1.00 91.88 122 ILE A O 1
ATOM 945 N N . GLY A 1 123 ? 12.973 9.323 0.893 1.00 91.81 123 GLY A N 1
ATOM 946 C CA . GLY A 1 123 ? 12.919 10.752 0.564 1.00 91.81 123 GLY A CA 1
ATOM 947 C C . GLY A 1 123 ? 11.775 11.112 -0.393 1.00 91.81 123 GLY A C 1
ATOM 948 O O . GLY A 1 123 ? 11.080 12.104 -0.183 1.00 91.81 123 GLY A O 1
ATOM 949 N N . THR A 1 124 ? 11.527 10.275 -1.403 1.00 91.75 124 THR A N 1
ATOM 950 C CA . THR A 1 124 ? 10.435 10.453 -2.376 1.00 91.75 124 THR A CA 1
ATOM 951 C C . THR A 1 124 ? 9.074 10.346 -1.693 1.00 91.75 124 THR A C 1
ATOM 953 O O . THR A 1 124 ? 8.215 11.204 -1.885 1.00 91.75 124 THR A O 1
ATOM 956 N N . VAL A 1 125 ? 8.887 9.338 -0.835 1.00 91.81 125 VAL A N 1
ATOM 957 C CA . VAL A 1 125 ? 7.659 9.154 -0.048 1.00 91.81 125 VAL A CA 1
ATOM 958 C C . VAL A 1 125 ? 7.417 10.369 0.847 1.00 91.81 125 VAL A C 1
ATOM 960 O O . VAL A 1 125 ? 6.314 10.915 0.859 1.00 91.81 125 VAL A O 1
ATOM 963 N N . ALA A 1 126 ? 8.451 10.829 1.560 1.00 91.62 126 ALA A N 1
ATOM 964 C CA . ALA A 1 126 ? 8.362 11.999 2.425 1.00 91.62 126 ALA A CA 1
ATOM 965 C C . ALA A 1 126 ? 7.971 13.259 1.638 1.00 91.62 126 ALA A C 1
ATOM 967 O O . ALA A 1 126 ? 7.075 13.984 2.062 1.00 91.62 126 ALA A O 1
ATOM 968 N N . ALA A 1 127 ? 8.572 13.489 0.466 1.00 91.62 127 ALA A N 1
ATOM 969 C CA . ALA A 1 127 ? 8.238 14.622 -0.393 1.00 91.62 127 ALA A CA 1
ATOM 970 C C . ALA A 1 127 ? 6.784 14.571 -0.894 1.00 91.62 127 ALA A C 1
ATOM 972 O O . ALA A 1 127 ? 6.077 15.578 -0.831 1.00 91.62 127 ALA A O 1
ATOM 973 N N . VAL A 1 128 ? 6.314 13.401 -1.340 1.00 90.25 128 VAL A N 1
ATOM 974 C CA . VAL A 1 128 ? 4.937 13.208 -1.828 1.00 90.25 128 VAL A CA 1
ATOM 975 C C . VAL A 1 128 ? 3.919 13.447 -0.717 1.00 90.25 128 VAL A C 1
ATOM 977 O O . VAL A 1 128 ? 2.949 14.180 -0.914 1.00 90.25 128 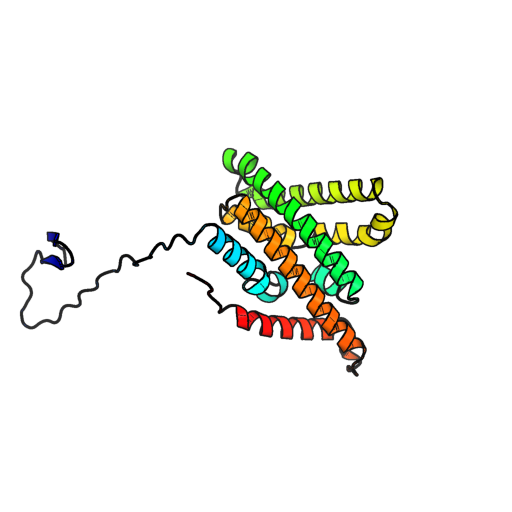VAL A O 1
ATOM 980 N N . VAL A 1 129 ? 4.133 12.878 0.469 1.00 89.38 129 VAL A N 1
ATOM 981 C CA . VAL A 1 129 ? 3.191 13.060 1.580 1.00 89.38 129 VAL A CA 1
ATOM 982 C C . VAL A 1 129 ? 3.244 14.480 2.135 1.00 89.38 129 VAL A C 1
ATOM 984 O O . VAL A 1 129 ? 2.198 15.035 2.458 1.00 89.38 129 VAL A O 1
ATOM 987 N N . GLN A 1 130 ? 4.418 15.112 2.179 1.00 89.88 130 GLN A N 1
ATOM 988 C CA . GLN A 1 130 ? 4.540 16.516 2.574 1.00 89.88 130 GLN A CA 1
ATOM 989 C C . GLN A 1 130 ? 3.804 17.447 1.601 1.00 89.88 130 GLN A C 1
ATOM 991 O O . GLN A 1 130 ? 3.141 18.407 2.012 1.00 89.88 130 GLN A O 1
ATOM 996 N N . PHE A 1 131 ? 3.891 17.153 0.302 1.00 88.38 131 PHE A N 1
ATOM 997 C CA . PHE A 1 131 ? 3.131 17.852 -0.725 1.00 88.38 131 PHE A CA 1
ATOM 998 C C . PHE A 1 131 ? 1.620 17.676 -0.513 1.00 88.38 131 PHE A C 1
ATOM 1000 O O . PHE A 1 131 ? 0.887 18.666 -0.500 1.00 88.38 131 PHE A O 1
ATOM 1007 N N . LEU A 1 132 ? 1.161 16.447 -0.257 1.00 84.38 132 LEU A N 1
ATOM 1008 C CA . LEU A 1 132 ? -0.238 16.154 0.070 1.00 84.38 132 LEU A CA 1
ATOM 1009 C C . LEU A 1 132 ? -0.710 16.882 1.338 1.00 84.38 132 LEU A C 1
ATOM 1011 O O . LEU A 1 132 ? -1.774 17.496 1.307 1.00 84.38 132 LEU A O 1
ATOM 1015 N N . ASP A 1 133 ? 0.073 16.886 2.420 1.00 85.00 133 ASP A N 1
ATOM 1016 C CA . ASP A 1 133 ? -0.269 17.592 3.666 1.00 85.00 133 ASP A CA 1
ATOM 1017 C C . ASP A 1 133 ? -0.489 19.088 3.416 1.00 85.00 133 ASP A C 1
ATOM 1019 O O . ASP A 1 133 ? -1.506 19.668 3.812 1.00 85.00 133 ASP A O 1
ATOM 1023 N N . THR A 1 134 ? 0.426 19.695 2.660 1.00 86.56 134 THR A N 1
ATOM 1024 C CA . THR A 1 134 ? 0.356 21.114 2.302 1.00 86.56 134 THR A CA 1
ATOM 1025 C C . THR A 1 134 ? -0.848 21.411 1.401 1.00 86.56 134 THR A C 1
ATOM 1027 O O . THR A 1 134 ? -1.511 22.439 1.576 1.00 86.56 134 THR A O 1
ATOM 1030 N N . MET A 1 135 ? -1.170 20.516 0.460 1.00 85.12 135 MET A N 1
ATOM 1031 C CA . MET A 1 135 ? -2.329 20.650 -0.427 1.00 85.12 135 MET A CA 1
ATOM 1032 C C . MET A 1 135 ? -3.656 20.517 0.325 1.00 85.12 135 MET A C 1
ATOM 1034 O O . MET A 1 135 ? -4.550 21.346 0.131 1.00 85.12 135 MET A O 1
ATOM 1038 N N . LEU A 1 136 ? -3.782 19.542 1.231 1.00 80.88 136 LEU A N 1
ATOM 1039 C CA . LEU A 1 136 ? -4.980 19.365 2.060 1.00 80.88 136 LEU A CA 1
ATOM 1040 C C . LEU A 1 136 ? -5.198 20.557 2.996 1.00 80.88 136 LEU A C 1
ATOM 1042 O O . LEU A 1 136 ? -6.330 21.017 3.146 1.00 80.88 136 LEU A O 1
ATOM 1046 N N . ARG A 1 137 ? -4.123 21.098 3.587 1.00 82.25 137 ARG A N 1
ATOM 1047 C CA . ARG A 1 137 ? -4.200 22.277 4.461 1.00 82.25 137 ARG A CA 1
ATOM 1048 C C . ARG A 1 137 ? -4.763 23.505 3.734 1.00 82.25 137 ARG A C 1
ATOM 1050 O O . ARG A 1 137 ? -5.463 24.299 4.358 1.00 82.25 137 ARG A O 1
ATOM 1057 N N . LYS A 1 138 ? -4.467 23.664 2.438 1.00 82.75 138 LYS A N 1
ATOM 1058 C CA . LYS A 1 138 ? -4.922 24.808 1.628 1.00 82.75 138 LYS A CA 1
ATOM 1059 C C . LYS A 1 138 ? -6.304 24.618 1.001 1.00 82.75 138 LYS A C 1
ATOM 1061 O O . LYS A 1 138 ? -7.049 25.585 0.916 1.00 82.75 138 LYS A O 1
ATOM 1066 N N . THR A 1 139 ? -6.642 23.412 0.551 1.00 81.56 139 THR A N 1
ATOM 1067 C CA . THR A 1 139 ? -7.902 23.149 -0.173 1.00 81.56 139 THR A CA 1
ATOM 1068 C C . THR A 1 139 ? -9.074 22.861 0.764 1.00 81.56 139 THR A C 1
ATOM 1070 O O . THR A 1 139 ? -10.152 23.425 0.590 1.00 81.56 139 THR A O 1
ATOM 1073 N N . HIS A 1 140 ? -8.871 22.024 1.789 1.00 76.88 140 HIS A N 1
ATOM 1074 C CA . HIS A 1 140 ? -9.932 21.569 2.689 1.00 76.88 140 HIS A CA 1
ATOM 1075 C C . HIS A 1 140 ? -9.448 21.486 4.151 1.00 76.88 140 HIS A C 1
ATOM 1077 O O . HIS A 1 140 ? -9.188 20.394 4.669 1.00 76.88 140 HIS A O 1
ATOM 1083 N N . PRO A 1 141 ? -9.393 22.620 4.880 1.00 75.25 141 PRO A N 1
ATOM 1084 C CA . PRO A 1 141 ? -8.917 22.657 6.267 1.00 75.25 141 PRO A CA 1
ATOM 1085 C C . PRO A 1 141 ? -9.772 21.822 7.241 1.00 75.25 141 PRO A C 1
ATOM 1087 O O . PRO A 1 141 ? -9.266 21.356 8.261 1.00 75.25 141 PRO A O 1
ATOM 1090 N N . ALA A 1 142 ? -11.049 21.578 6.923 1.00 73.56 142 ALA A N 1
ATOM 1091 C CA . ALA A 1 142 ? -11.916 20.683 7.695 1.00 73.56 142 ALA A CA 1
ATOM 1092 C C . ALA A 1 142 ? -11.476 19.208 7.603 1.00 73.56 142 ALA A C 1
ATOM 1094 O O . ALA A 1 142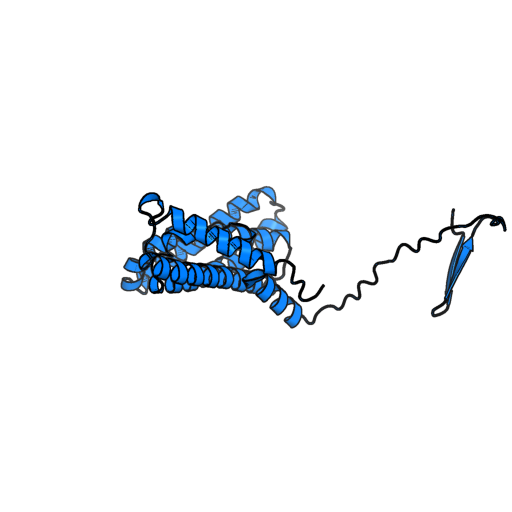 ? -11.469 18.503 8.613 1.00 73.56 142 ALA A O 1
ATOM 1095 N N . LEU A 1 143 ? -11.042 18.757 6.419 1.00 66.00 143 LEU A N 1
ATOM 1096 C CA . LEU A 1 143 ? -10.485 17.415 6.221 1.00 66.00 143 LEU A CA 1
ATOM 1097 C C . LEU A 1 143 ? -9.106 17.297 6.880 1.00 66.00 143 LEU A C 1
ATOM 1099 O O . LEU A 1 143 ? -8.830 16.301 7.542 1.00 66.00 143 LEU A O 1
ATOM 1103 N N . HIS A 1 144 ? -8.265 18.331 6.783 1.00 72.19 144 HIS A N 1
ATOM 1104 C CA . HIS A 1 144 ? -6.928 18.326 7.392 1.00 72.19 144 HIS A CA 1
ATOM 1105 C C . HIS A 1 144 ? -6.961 18.083 8.911 1.00 72.19 144 HIS A C 1
ATOM 1107 O O . HIS A 1 144 ? -6.171 17.293 9.419 1.00 72.19 144 HIS A O 1
ATOM 1113 N N . ARG A 1 145 ? -7.936 18.648 9.639 1.00 70.75 145 ARG A N 1
ATOM 1114 C CA . ARG A 1 145 ? -8.091 18.405 11.089 1.00 70.75 145 ARG A CA 1
ATOM 1115 C C . ARG A 1 145 ? -8.392 16.948 11.450 1.00 70.75 145 ARG A C 1
ATOM 1117 O O . ARG A 1 145 ? -8.004 16.512 12.528 1.00 70.75 145 ARG A O 1
ATOM 1124 N N . SER A 1 146 ? -9.069 16.213 10.569 1.00 67.56 146 SER A N 1
ATOM 1125 C CA . SER A 1 146 ? -9.444 14.811 10.810 1.00 67.56 146 SER A CA 1
ATOM 1126 C C . SER A 1 146 ? -8.398 13.828 10.278 1.00 67.56 146 SER A C 1
ATOM 1128 O O . SER A 1 146 ? -8.169 12.786 10.883 1.00 67.56 146 SER A O 1
ATOM 1130 N N . PHE A 1 147 ? -7.739 14.165 9.164 1.00 66.44 147 PHE A N 1
ATOM 1131 C CA . PHE A 1 147 ? -6.792 13.284 8.477 1.00 66.44 147 PHE A CA 1
ATOM 1132 C C . PHE A 1 147 ? -5.314 13.593 8.760 1.00 66.44 147 PHE A C 1
ATOM 1134 O O . PHE A 1 147 ? -4.468 12.747 8.488 1.00 66.44 147 PHE A O 1
ATOM 1141 N N . GLY A 1 148 ? -4.975 14.754 9.333 1.00 67.38 148 GLY A N 1
ATOM 1142 C CA . GLY A 1 148 ? -3.587 15.219 9.479 1.00 67.38 148 GLY A CA 1
ATOM 1143 C C . GLY A 1 148 ? -2.684 14.279 10.284 1.00 67.38 148 GLY A C 1
ATOM 1144 O O . GLY A 1 148 ? -1.532 14.065 9.919 1.00 67.38 148 GLY A O 1
ATOM 1145 N N . VAL A 1 149 ? -3.217 13.629 11.324 1.00 74.62 149 VAL A N 1
ATOM 1146 C CA . VAL A 1 149 ? -2.469 12.602 12.077 1.00 74.62 149 VAL A CA 1
ATOM 1147 C C . VAL A 1 149 ? -2.193 11.373 11.204 1.00 74.62 149 VAL A C 1
ATOM 1149 O O . VAL A 1 149 ? -1.123 10.774 11.286 1.00 74.62 149 VAL A O 1
ATOM 1152 N N . TYR A 1 150 ? -3.123 11.010 10.322 1.00 74.44 150 TYR A N 1
ATOM 1153 C CA . TYR A 1 150 ? -2.988 9.840 9.462 1.00 74.44 150 TYR A CA 1
ATOM 1154 C C . TYR A 1 150 ? -1.943 10.026 8.363 1.00 74.44 150 TYR A C 1
ATOM 1156 O O . TYR A 1 150 ? -1.268 9.057 8.035 1.00 74.44 150 TYR A O 1
ATOM 1164 N N . LEU A 1 151 ? -1.729 11.243 7.853 1.00 77.19 151 LEU A N 1
ATOM 1165 C CA . LEU A 1 151 ? -0.693 11.500 6.844 1.00 77.19 151 LEU A CA 1
ATOM 1166 C C . LEU A 1 151 ? 0.717 11.173 7.369 1.00 77.19 151 LEU A C 1
ATOM 1168 O O . LEU A 1 151 ? 1.494 10.522 6.675 1.00 77.19 151 LEU A O 1
ATOM 1172 N N . MET A 1 152 ? 1.028 11.518 8.621 1.00 81.12 152 MET A N 1
ATOM 1173 C CA . MET A 1 152 ? 2.317 11.162 9.240 1.00 81.12 152 MET A CA 1
ATOM 1174 C C . MET A 1 152 ? 2.455 9.662 9.541 1.00 81.12 152 MET A C 1
ATOM 1176 O O . MET A 1 152 ? 3.556 9.117 9.541 1.00 81.12 152 MET A O 1
ATOM 1180 N N . LEU A 1 153 ? 1.345 8.966 9.781 1.00 83.12 153 LEU A N 1
ATOM 1181 C CA . LEU A 1 153 ? 1.343 7.508 9.935 1.00 83.12 153 LEU A CA 1
ATOM 1182 C C . LEU A 1 153 ? 1.488 6.782 8.584 1.00 83.12 153 LEU A C 1
ATOM 1184 O O . LEU A 1 153 ? 1.972 5.653 8.533 1.00 83.12 153 LEU A O 1
ATOM 1188 N N . ILE A 1 154 ? 1.081 7.428 7.490 1.00 86.44 154 ILE A N 1
ATOM 1189 C CA . ILE A 1 154 ? 1.227 6.929 6.121 1.00 86.44 154 ILE A CA 1
ATOM 1190 C C . ILE A 1 154 ? 2.705 6.979 5.696 1.00 86.44 154 ILE A C 1
ATOM 1192 O O . ILE A 1 154 ? 3.201 5.976 5.195 1.00 86.44 154 ILE A O 1
ATOM 1196 N N . THR A 1 155 ? 3.451 8.064 5.960 1.00 87.88 155 THR A N 1
ATOM 1197 C CA . THR A 1 155 ? 4.879 8.177 5.553 1.00 87.88 155 THR A CA 1
ATOM 1198 C C . THR A 1 155 ? 5.767 7.056 6.080 1.00 87.88 155 THR A C 1
ATOM 1200 O O . THR A 1 155 ? 6.693 6.622 5.402 1.00 87.88 155 THR A O 1
ATOM 1203 N N . THR A 1 156 ? 5.482 6.584 7.289 1.00 87.69 156 THR A N 1
ATOM 1204 C CA . THR A 1 156 ? 6.252 5.545 7.984 1.00 87.69 156 THR A CA 1
ATOM 1205 C C . THR A 1 156 ? 5.683 4.143 7.761 1.00 87.69 156 THR A C 1
ATOM 1207 O O . THR A 1 156 ? 6.073 3.187 8.434 1.00 87.69 156 THR A O 1
ATOM 1210 N N . ASN A 1 157 ? 4.759 3.983 6.810 1.00 90.31 157 ASN A N 1
ATOM 1211 C CA . ASN A 1 157 ? 4.161 2.695 6.515 1.00 90.31 157 ASN A CA 1
ATOM 1212 C C . ASN A 1 157 ? 5.081 1.805 5.667 1.00 90.31 157 ASN A C 1
ATOM 1214 O O . ASN A 1 157 ? 5.523 2.176 4.579 1.00 90.31 157 ASN A O 1
ATOM 1218 N N . CYS A 1 158 ? 5.287 0.568 6.122 1.00 91.31 158 CYS A N 1
ATOM 1219 C CA . CYS A 1 158 ? 6.176 -0.379 5.453 1.00 91.31 158 CYS A CA 1
ATOM 1220 C C . CYS A 1 158 ? 5.708 -0.791 4.049 1.00 91.31 158 CYS A C 1
ATOM 1222 O O . CYS A 1 158 ? 6.543 -1.080 3.201 1.00 91.31 158 CYS A O 1
ATOM 1224 N N . ILE A 1 159 ? 4.401 -0.828 3.777 1.00 90.19 159 ILE A N 1
ATOM 1225 C CA . ILE A 1 159 ? 3.871 -1.208 2.458 1.00 90.19 159 ILE A CA 1
ATOM 1226 C C . ILE A 1 159 ? 4.161 -0.097 1.439 1.00 90.19 159 ILE A C 1
ATOM 1228 O O . ILE A 1 159 ? 4.543 -0.392 0.309 1.00 90.19 159 ILE A O 1
ATOM 1232 N N . ILE A 1 160 ? 4.050 1.174 1.847 1.00 91.19 160 ILE A N 1
ATOM 1233 C CA . ILE A 1 160 ? 4.340 2.329 0.978 1.00 91.19 160 ILE A CA 1
ATOM 1234 C C . ILE A 1 160 ? 5.803 2.349 0.537 1.00 91.19 160 ILE A C 1
ATOM 1236 O O . ILE A 1 160 ? 6.083 2.754 -0.585 1.00 91.19 160 ILE A O 1
ATOM 1240 N N . LEU A 1 161 ? 6.724 1.869 1.376 1.00 90.56 161 LEU A N 1
ATOM 1241 C CA . LEU A 1 161 ? 8.129 1.710 0.999 1.00 90.56 161 LEU A CA 1
ATOM 1242 C C . LEU A 1 161 ? 8.389 0.415 0.207 1.00 90.56 161 LEU A C 1
ATOM 1244 O O . LEU A 1 161 ? 9.168 0.416 -0.745 1.00 90.56 161 LEU A O 1
ATOM 1248 N N . ALA A 1 162 ? 7.746 -0.692 0.585 1.00 90.19 162 ALA A N 1
ATOM 1249 C CA . ALA A 1 162 ? 7.993 -2.002 -0.015 1.00 90.19 162 ALA A CA 1
ATOM 1250 C C . ALA A 1 162 ? 7.537 -2.091 -1.479 1.00 90.19 162 ALA A C 1
ATOM 1252 O O . ALA A 1 162 ? 8.222 -2.717 -2.284 1.00 90.19 162 ALA A O 1
ATOM 1253 N N . VAL A 1 163 ? 6.406 -1.478 -1.842 1.00 89.25 163 VAL A N 1
ATOM 1254 C CA . VAL A 1 163 ? 5.854 -1.550 -3.208 1.00 89.25 163 VAL A CA 1
ATOM 1255 C C . VAL A 1 163 ? 6.780 -0.891 -4.246 1.00 89.25 163 VAL A C 1
ATOM 1257 O O . VAL A 1 163 ? 7.137 -1.567 -5.211 1.00 89.25 163 VAL A O 1
ATOM 1260 N N . PRO A 1 164 ? 7.259 0.356 -4.059 1.00 89.38 164 PRO A N 1
ATOM 1261 C CA . PRO A 1 164 ? 8.286 0.946 -4.920 1.00 89.38 164 PRO A CA 1
ATOM 1262 C C . PRO A 1 164 ? 9.562 0.111 -5.021 1.00 89.38 164 PRO A C 1
ATOM 1264 O O . PRO A 1 164 ? 10.122 -0.030 -6.106 1.00 89.38 164 PRO A O 1
ATOM 1267 N N . LEU A 1 165 ? 10.001 -0.479 -3.905 1.00 89.19 165 LEU A N 1
ATOM 1268 C CA . LEU A 1 165 ? 11.206 -1.301 -3.877 1.00 89.19 165 LEU A CA 1
ATOM 1269 C C . LEU A 1 165 ? 11.047 -2.583 -4.703 1.00 89.19 165 LEU A C 1
ATOM 1271 O O . LEU A 1 165 ? 11.947 -2.946 -5.455 1.00 89.19 165 LEU A O 1
ATOM 1275 N N . LEU A 1 166 ? 9.886 -3.234 -4.617 1.00 86.81 166 LEU A N 1
ATOM 1276 C CA . LEU A 1 166 ? 9.558 -4.401 -5.438 1.00 86.81 166 LEU A CA 1
ATOM 1277 C C . LEU A 1 166 ? 9.425 -4.037 -6.917 1.00 86.81 166 LEU A C 1
ATOM 1279 O O . LEU A 1 166 ? 9.919 -4.778 -7.763 1.00 86.81 166 LEU A O 1
ATOM 1283 N N . ASN A 1 167 ? 8.815 -2.890 -7.227 1.00 86.69 167 ASN A N 1
ATOM 1284 C CA . ASN A 1 167 ? 8.707 -2.401 -8.601 1.00 86.69 167 ASN A CA 1
ATOM 1285 C C . ASN A 1 167 ? 10.088 -2.197 -9.234 1.00 86.69 167 ASN A C 1
ATOM 1287 O O . ASN A 1 167 ? 10.330 -2.608 -10.368 1.00 86.69 167 ASN A O 1
ATOM 1291 N N . ALA A 1 168 ? 11.015 -1.604 -8.486 1.00 84.75 168 ALA A N 1
ATOM 1292 C CA . ALA A 1 168 ? 12.350 -1.339 -8.990 1.00 84.75 168 ALA A CA 1
ATOM 1293 C C . ALA A 1 168 ? 13.208 -2.613 -9.123 1.00 84.75 168 ALA A C 1
ATOM 1295 O O . ALA A 1 168 ? 13.963 -2.753 -10.083 1.00 84.75 168 ALA A O 1
ATOM 1296 N N . GLN A 1 169 ? 13.049 -3.589 -8.220 1.00 82.38 169 GLN A N 1
ATOM 1297 C CA . GLN A 1 169 ? 13.698 -4.903 -8.345 1.00 82.38 169 GLN A CA 1
ATOM 1298 C C . GLN A 1 169 ? 13.154 -5.716 -9.528 1.00 82.38 169 GLN A C 1
ATOM 1300 O O . GLN A 1 169 ? 13.922 -6.383 -10.221 1.00 82.38 169 GLN A O 1
ATOM 1305 N N . GLY A 1 170 ? 11.842 -5.652 -9.771 1.00 74.81 170 GLY A N 1
ATOM 1306 C CA . GLY A 1 170 ? 11.167 -6.376 -10.849 1.00 74.81 170 GLY A CA 1
ATOM 1307 C C . GLY A 1 170 ? 11.327 -5.758 -12.240 1.00 74.81 170 GLY A C 1
ATOM 1308 O O . GLY A 1 170 ? 10.910 -6.386 -13.208 1.00 74.81 170 GLY A O 1
A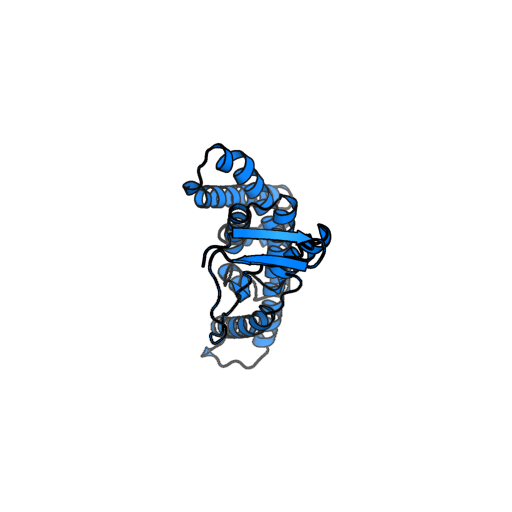TOM 1309 N N . LYS A 1 171 ? 11.911 -4.552 -12.355 1.00 72.69 171 LYS A N 1
ATOM 1310 C CA . LYS A 1 171 ? 12.023 -3.776 -13.610 1.00 72.69 171 LYS A CA 1
ATOM 1311 C C . LYS A 1 171 ? 10.703 -3.712 -14.389 1.00 72.69 171 LYS A C 1
ATOM 1313 O O . LYS A 1 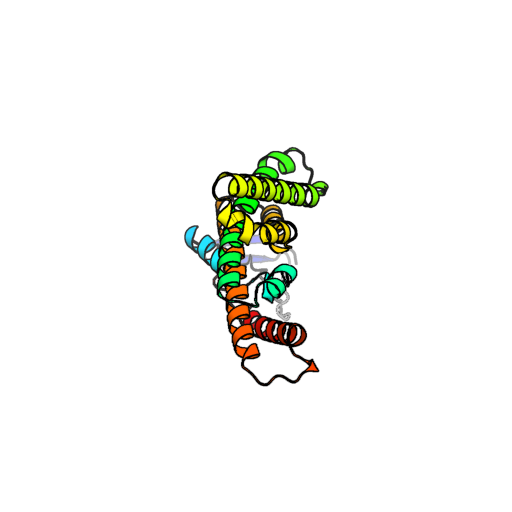171 ? 10.678 -3.837 -15.612 1.00 72.69 171 LYS A O 1
ATOM 1318 N N . VAL A 1 172 ? 9.606 -3.541 -13.659 1.00 74.06 172 VAL A N 1
ATOM 1319 C CA . VAL A 1 172 ? 8.259 -3.521 -14.231 1.00 74.06 172 VAL A CA 1
ATOM 1320 C C . VAL A 1 172 ? 7.998 -2.232 -15.004 1.00 74.06 172 VAL A C 1
ATOM 1322 O O . VAL A 1 172 ? 8.534 -1.159 -14.700 1.00 74.06 172 VAL A O 1
ATOM 1325 N N . SER A 1 173 ? 7.143 -2.338 -16.016 1.00 83.88 173 SER A N 1
ATOM 1326 C CA . SER A 1 173 ? 6.662 -1.190 -16.779 1.00 83.88 173 SER A CA 1
ATOM 1327 C C . SER A 1 173 ? 5.830 -0.245 -15.900 1.00 83.88 173 SER A C 1
ATOM 1329 O O . SER A 1 173 ? 5.284 -0.638 -14.868 1.00 83.88 173 SER A O 1
ATOM 1331 N N . MET A 1 174 ? 5.683 1.015 -16.319 1.00 83.31 174 MET A N 1
ATOM 1332 C CA . MET A 1 174 ? 4.892 2.023 -15.592 1.00 83.31 174 MET A CA 1
ATOM 1333 C C . MET A 1 174 ? 3.456 1.557 -15.306 1.00 83.31 174 MET A C 1
ATOM 1335 O O . MET A 1 174 ? 2.903 1.821 -14.240 1.00 83.31 174 MET A O 1
ATOM 1339 N N . LEU A 1 175 ? 2.855 0.844 -16.262 1.00 84.88 175 LEU A N 1
ATOM 1340 C CA . LEU A 1 175 ? 1.487 0.349 -16.152 1.00 84.88 175 LEU A CA 1
ATOM 1341 C C . LEU A 1 175 ? 1.381 -0.796 -15.132 1.00 84.88 175 LEU A C 1
ATOM 1343 O O . LEU A 1 175 ? 0.463 -0.813 -14.317 1.00 84.88 175 LEU A O 1
ATOM 1347 N N . GLU A 1 176 ? 2.339 -1.721 -15.132 1.00 82.25 176 GLU A N 1
ATOM 1348 C CA . GLU A 1 176 ? 2.422 -2.794 -14.134 1.00 82.25 176 GLU A CA 1
ATOM 1349 C C . GLU A 1 176 ? 2.680 -2.232 -12.733 1.00 82.25 176 GLU A C 1
ATOM 1351 O O . GLU A 1 176 ? 2.035 -2.656 -11.777 1.00 82.25 176 GLU A O 1
ATOM 1356 N N . ALA A 1 177 ? 3.551 -1.225 -12.609 1.00 85.94 177 ALA A N 1
ATOM 1357 C CA . ALA A 1 177 ? 3.817 -0.542 -11.346 1.00 85.94 177 ALA A CA 1
ATOM 1358 C C . ALA A 1 177 ? 2.554 0.126 -10.770 1.00 85.94 177 ALA A C 1
ATOM 1360 O O . ALA A 1 177 ? 2.306 0.045 -9.564 1.00 85.94 177 ALA A O 1
ATOM 1361 N N . LEU A 1 178 ? 1.737 0.746 -11.631 1.00 89.12 178 LEU A N 1
ATOM 1362 C CA . LEU A 1 178 ? 0.451 1.338 -11.258 1.00 89.12 178 LEU A CA 1
ATOM 1363 C C . LEU A 1 178 ? -0.547 0.275 -10.786 1.00 89.12 178 LEU A C 1
ATOM 1365 O O . LEU A 1 178 ? -1.193 0.446 -9.753 1.00 89.12 178 LEU A O 1
ATOM 1369 N N . VAL A 1 179 ? -0.672 -0.823 -11.532 1.00 87.00 179 VAL A N 1
ATOM 1370 C CA . VAL A 1 179 ? -1.599 -1.909 -11.196 1.00 87.00 179 VAL A CA 1
ATOM 1371 C C . VAL A 1 179 ? -1.180 -2.623 -9.911 1.00 87.00 179 VAL A C 1
ATOM 1373 O O . VAL A 1 179 ? -2.041 -2.921 -9.083 1.00 87.00 179 VAL A O 1
ATOM 1376 N N . LEU A 1 180 ? 0.125 -2.817 -9.689 1.00 86.69 180 LEU A N 1
ATOM 1377 C CA . LEU A 1 180 ? 0.641 -3.353 -8.432 1.00 86.69 180 LEU A CA 1
ATOM 1378 C C . LEU A 1 180 ? 0.306 -2.429 -7.258 1.00 86.69 180 LEU A C 1
ATOM 1380 O O . LEU A 1 180 ? -0.165 -2.909 -6.232 1.00 86.69 180 LEU A O 1
ATOM 1384 N N . ALA A 1 181 ? 0.501 -1.116 -7.416 1.00 90.06 181 ALA A N 1
ATOM 1385 C CA . ALA A 1 181 ? 0.196 -0.127 -6.382 1.00 90.06 181 ALA A CA 1
ATOM 1386 C C . ALA A 1 181 ? -1.305 -0.055 -6.054 1.00 90.06 181 ALA A C 1
ATOM 1388 O O . ALA A 1 181 ? -1.692 0.059 -4.888 1.00 90.06 181 ALA A O 1
ATOM 1389 N N . LEU A 1 182 ? -2.155 -0.154 -7.079 1.00 90.06 182 LEU A N 1
ATOM 1390 C CA . LEU A 1 182 ? -3.605 -0.242 -6.923 1.00 90.06 182 LEU A CA 1
ATOM 1391 C C . LEU A 1 182 ? -4.010 -1.508 -6.168 1.00 90.06 182 LEU A C 1
ATOM 1393 O O . LEU A 1 182 ? -4.790 -1.430 -5.218 1.00 90.06 182 LEU A O 1
ATOM 1397 N N . GLY A 1 183 ? -3.468 -2.662 -6.560 1.00 88.12 183 GLY A N 1
ATOM 1398 C CA . GLY A 1 183 ? -3.761 -3.935 -5.911 1.00 88.12 183 GLY A CA 1
ATOM 1399 C C . GLY A 1 183 ? -3.264 -3.984 -4.466 1.00 88.12 183 GLY A C 1
ATOM 1400 O O . GLY A 1 183 ? -4.011 -4.393 -3.579 1.00 88.12 183 GLY A O 1
ATOM 1401 N N . SER A 1 184 ? -2.065 -3.468 -4.177 1.00 88.81 184 SER A N 1
ATOM 1402 C CA . SER A 1 184 ? -1.538 -3.390 -2.809 1.00 88.81 184 SER A CA 1
ATOM 1403 C C . SER A 1 184 ? -2.322 -2.419 -1.921 1.00 88.81 184 SER A C 1
ATOM 1405 O O . SER A 1 184 ? -2.559 -2.715 -0.748 1.00 88.81 184 SER A O 1
ATOM 1407 N N . GLY A 1 185 ? -2.763 -1.280 -2.465 1.00 90.44 185 GLY A N 1
ATOM 1408 C CA . GLY A 1 185 ? -3.582 -0.308 -1.738 1.00 90.44 185 GLY A CA 1
ATOM 1409 C C . GLY A 1 185 ? -4.970 -0.858 -1.409 1.00 90.44 185 GLY A C 1
ATOM 1410 O O . GLY A 1 185 ? -5.396 -0.825 -0.252 1.00 90.44 185 GLY A O 1
ATOM 1411 N N . LEU A 1 186 ? -5.641 -1.460 -2.396 1.00 90.69 186 LEU A N 1
ATOM 1412 C CA . LEU A 1 186 ? -6.943 -2.099 -2.198 1.00 90.69 186 LEU A CA 1
ATOM 1413 C C . LEU A 1 186 ? -6.857 -3.334 -1.297 1.00 90.69 186 LEU A C 1
ATOM 1415 O O . LEU A 1 186 ? -7.740 -3.533 -0.465 1.00 90.69 186 LEU A O 1
ATOM 1419 N N . GLY A 1 187 ? -5.786 -4.125 -1.395 1.00 89.25 187 GLY A N 1
ATOM 1420 C CA . GLY A 1 187 ? -5.526 -5.248 -0.494 1.00 89.25 187 GLY A CA 1
ATOM 1421 C C . GLY A 1 187 ? -5.371 -4.801 0.962 1.00 89.25 187 GLY A C 1
ATOM 1422 O O . GLY A 1 187 ? -5.921 -5.437 1.865 1.00 89.25 187 GLY A O 1
ATOM 1423 N N . PHE A 1 188 ? -4.695 -3.670 1.196 1.00 90.38 188 PHE A N 1
ATOM 1424 C CA . PHE A 1 188 ? -4.616 -3.047 2.519 1.00 90.38 188 PHE A CA 1
ATOM 1425 C C . PHE A 1 188 ? -5.984 -2.533 2.994 1.00 90.38 188 PHE A C 1
ATOM 1427 O O . PHE A 1 188 ? -6.372 -2.789 4.135 1.00 90.38 188 PHE A O 1
ATOM 1434 N N . ALA A 1 189 ? -6.743 -1.851 2.130 1.00 91.12 189 ALA A N 1
ATOM 1435 C CA . ALA A 1 189 ? -8.077 -1.351 2.462 1.00 91.12 189 ALA A CA 1
ATOM 1436 C C . ALA A 1 189 ? -9.044 -2.490 2.831 1.00 91.12 189 ALA A C 1
ATOM 1438 O O . ALA A 1 189 ? -9.755 -2.397 3.833 1.00 91.12 189 ALA A O 1
ATOM 1439 N N . LEU A 1 190 ? -9.022 -3.591 2.073 1.00 90.44 190 LEU A N 1
ATOM 1440 C CA . LEU A 1 190 ? -9.806 -4.794 2.344 1.00 90.44 190 LEU A CA 1
ATOM 1441 C C . LEU A 1 190 ? -9.418 -5.422 3.686 1.00 90.44 190 LEU A C 1
ATOM 1443 O O . LEU A 1 190 ? -10.291 -5.715 4.503 1.00 90.44 190 LEU A O 1
ATOM 1447 N N . ALA A 1 191 ? -8.118 -5.595 3.937 1.00 90.62 191 ALA A N 1
ATOM 1448 C CA . ALA A 1 191 ? -7.625 -6.134 5.200 1.00 90.62 191 ALA A CA 1
ATOM 1449 C C . ALA A 1 191 ? -8.086 -5.277 6.389 1.00 90.62 191 ALA A C 1
ATOM 1451 O O . ALA A 1 191 ? -8.592 -5.803 7.384 1.00 90.62 191 ALA A O 1
ATOM 1452 N N . LEU A 1 192 ? -7.951 -3.953 6.275 1.00 91.25 192 LEU A N 1
ATOM 1453 C CA . LEU A 1 192 ? -8.337 -3.011 7.321 1.00 91.25 192 LEU A CA 1
ATOM 1454 C C . LEU A 1 192 ? -9.849 -3.030 7.575 1.00 91.25 192 LEU A C 1
ATOM 1456 O O . LEU A 1 192 ? -10.282 -3.023 8.729 1.00 91.25 192 LEU A O 1
ATOM 1460 N N . PHE A 1 193 ? -10.647 -3.113 6.508 1.00 91.62 193 PHE A N 1
ATOM 1461 C CA . PHE A 1 193 ? -12.097 -3.233 6.594 1.00 91.62 193 PHE A CA 1
ATOM 1462 C C . PHE A 1 193 ? -12.513 -4.517 7.323 1.00 91.62 193 PHE A C 1
ATOM 1464 O O . PHE A 1 193 ? -13.234 -4.439 8.320 1.00 91.62 193 PHE A O 1
ATOM 1471 N N . LEU A 1 194 ? -11.992 -5.680 6.914 1.00 91.56 194 LEU A N 1
ATOM 1472 C CA . LEU A 1 194 ? -12.273 -6.969 7.563 1.00 91.56 194 LEU A CA 1
ATOM 1473 C C . LEU A 1 194 ? -11.910 -6.950 9.051 1.00 91.56 194 LEU A C 1
ATOM 1475 O O . LEU A 1 194 ? -12.698 -7.389 9.894 1.00 91.56 194 LEU A O 1
ATOM 1479 N N . MET A 1 195 ? -10.751 -6.379 9.380 1.00 91.44 195 MET A N 1
ATOM 1480 C CA . MET A 1 195 ? -10.303 -6.251 10.760 1.00 91.44 195 MET A CA 1
ATOM 1481 C C . MET A 1 195 ? -11.212 -5.339 11.583 1.00 91.44 195 MET A C 1
ATOM 1483 O O . MET A 1 195 ? -11.526 -5.666 12.726 1.00 91.44 195 MET A O 1
ATOM 1487 N N . SER A 1 196 ? -11.675 -4.225 11.011 1.00 92.12 196 SER A N 1
ATOM 1488 C CA . SER A 1 196 ? -12.617 -3.327 11.687 1.00 92.12 196 SER A CA 1
ATOM 1489 C C . SER A 1 196 ? -13.972 -3.987 11.943 1.00 92.12 196 SER A C 1
ATOM 1491 O O . SER A 1 196 ? -14.529 -3.865 13.034 1.00 92.12 196 SER A O 1
ATOM 1493 N N . CYS A 1 197 ? -14.471 -4.783 10.992 1.00 91.75 197 CYS A N 1
ATOM 1494 C CA . CYS A 1 197 ? -15.694 -5.554 11.173 1.00 91.75 197 CYS A CA 1
ATOM 1495 C C . CYS A 1 197 ? -15.556 -6.604 12.278 1.00 91.75 197 CYS A C 1
ATOM 1497 O O . CYS A 1 197 ? -16.474 -6.751 13.087 1.00 91.75 197 CYS A O 1
ATOM 1499 N N . ALA A 1 198 ? -14.428 -7.316 12.321 1.00 91.62 198 ALA A N 1
ATOM 1500 C CA . ALA A 1 198 ? -14.151 -8.295 13.364 1.00 91.62 198 ALA A CA 1
ATOM 1501 C C . ALA A 1 198 ? -13.993 -7.632 14.737 1.00 91.62 198 ALA A C 1
ATOM 1503 O O . ALA A 1 198 ? -14.595 -8.093 15.701 1.00 91.62 198 ALA A O 1
ATOM 1504 N N . ARG A 1 199 ? -13.245 -6.527 14.830 1.00 90.12 199 ARG A N 1
ATOM 1505 C CA . ARG A 1 199 ? -13.033 -5.807 16.092 1.00 90.12 199 ARG A CA 1
ATOM 1506 C C . ARG A 1 199 ? -14.326 -5.265 16.686 1.00 90.12 199 ARG A C 1
ATOM 1508 O O . ARG A 1 199 ? -14.579 -5.534 17.853 1.00 90.12 199 ARG A O 1
ATOM 1515 N N . GLU A 1 200 ? -15.177 -4.615 15.894 1.00 89.62 200 GLU A N 1
ATOM 1516 C CA . GLU A 1 200 ? -16.478 -4.136 16.389 1.00 89.62 200 GLU A CA 1
ATOM 1517 C C . GLU A 1 200 ? -17.373 -5.284 16.884 1.00 89.62 200 GLU A C 1
ATOM 1519 O O . GLU A 1 200 ? -18.080 -5.143 17.878 1.00 89.62 200 GLU A O 1
ATOM 1524 N N . LYS A 1 201 ? -17.331 -6.454 16.229 1.00 88.38 201 LYS A N 1
ATOM 1525 C CA . LYS A 1 201 ? -18.058 -7.638 16.716 1.00 88.38 201 LYS A CA 1
ATOM 1526 C C . LYS A 1 201 ? -17.494 -8.159 18.038 1.00 88.38 201 LYS A C 1
ATOM 1528 O O . LYS A 1 201 ? -18.262 -8.591 18.890 1.00 88.38 201 LYS A O 1
ATOM 1533 N N . MET A 1 202 ? -16.174 -8.124 18.210 1.00 87.31 202 MET A N 1
ATOM 1534 C CA . MET A 1 202 ? -15.520 -8.589 19.433 1.00 87.31 202 MET A CA 1
ATOM 1535 C C . MET A 1 202 ? -15.719 -7.637 20.613 1.00 87.31 202 MET A C 1
ATOM 1537 O O . MET A 1 202 ? -15.759 -8.108 21.743 1.00 87.31 202 MET A O 1
ATOM 1541 N N . GLU A 1 203 ? -15.911 -6.339 20.372 1.00 84.56 203 GLU A N 1
ATOM 1542 C CA . GLU A 1 203 ? -16.287 -5.377 21.420 1.00 84.56 203 GLU A CA 1
ATOM 1543 C C . GLU A 1 203 ? -17.675 -5.665 22.019 1.00 84.56 203 GLU A C 1
ATOM 1545 O O . GLU A 1 203 ? -17.913 -5.380 23.189 1.00 84.56 203 GLU A O 1
ATOM 1550 N N . LEU A 1 204 ? -18.579 -6.276 21.246 1.00 84.12 204 LEU A N 1
ATOM 1551 C CA . LEU A 1 204 ? -19.901 -6.711 21.717 1.00 84.12 204 LEU A CA 1
ATOM 1552 C C . LEU A 1 204 ? -19.874 -8.097 22.387 1.00 84.12 204 LEU A C 1
ATOM 1554 O O . LEU A 1 204 ? -20.841 -8.491 23.042 1.00 84.12 204 LEU A O 1
ATOM 1558 N N . ALA A 1 205 ? -18.796 -8.861 22.206 1.00 84.12 205 ALA A N 1
ATOM 1559 C CA . ALA A 1 205 ? -18.656 -10.203 22.753 1.00 84.12 205 ALA A CA 1
ATOM 1560 C C . ALA A 1 205 ? -18.132 -10.167 24.199 1.00 84.12 205 ALA A C 1
ATOM 1562 O O . ALA A 1 205 ? -17.391 -9.273 24.599 1.00 84.12 205 ALA A O 1
ATOM 1563 N N . ARG A 1 206 ? -18.475 -11.185 25.001 1.00 80.06 206 ARG A N 1
ATOM 1564 C CA . ARG A 1 206 ? -17.898 -11.356 26.345 1.00 80.06 206 ARG A CA 1
ATOM 1565 C C . ARG A 1 206 ? -16.484 -11.922 26.238 1.00 80.06 206 ARG A C 1
ATOM 1567 O O . ARG A 1 206 ? -16.292 -13.135 26.235 1.00 80.06 206 ARG A O 1
ATOM 1574 N N . VAL A 1 207 ? -15.506 -11.029 26.144 1.00 82.38 207 VAL A N 1
ATOM 1575 C CA . VAL A 1 207 ? -14.079 -11.363 26.165 1.00 82.38 207 VAL A CA 1
ATOM 1576 C C . VAL A 1 207 ? -13.571 -11.374 27.617 1.00 82.38 207 VAL A C 1
ATOM 1578 O O . VAL A 1 207 ? -13.992 -10.530 28.405 1.00 82.38 207 VAL A O 1
ATOM 1581 N N . PRO A 1 208 ? -12.676 -12.296 28.021 1.00 84.19 208 PRO A N 1
ATOM 1582 C CA . PRO A 1 208 ? -12.001 -12.197 29.314 1.00 84.19 208 PRO A CA 1
ATOM 1583 C C . PRO A 1 208 ? -11.209 -10.887 29.428 1.00 84.19 208 PRO A C 1
ATOM 1585 O O . PRO A 1 208 ? -10.495 -10.531 28.491 1.00 84.19 208 PRO A O 1
ATOM 1588 N N . LYS A 1 209 ? -11.245 -10.231 30.598 1.00 81.75 209 LYS A N 1
ATOM 1589 C CA . LYS A 1 209 ? -10.587 -8.927 30.841 1.00 81.75 209 LYS A CA 1
ATOM 1590 C C . LYS A 1 209 ? -9.113 -8.868 30.425 1.00 81.75 209 LYS A C 1
ATOM 1592 O O . LYS A 1 209 ? -8.637 -7.832 29.983 1.00 81.75 209 LYS A O 1
ATOM 1597 N N . ALA A 1 210 ? -8.390 -9.984 30.537 1.00 85.69 210 ALA A N 1
ATOM 1598 C CA . ALA A 1 210 ? -6.980 -10.074 30.152 1.00 85.69 210 ALA A CA 1
ATOM 1599 C C . ALA A 1 210 ? -6.736 -9.950 28.632 1.00 85.69 210 ALA A C 1
A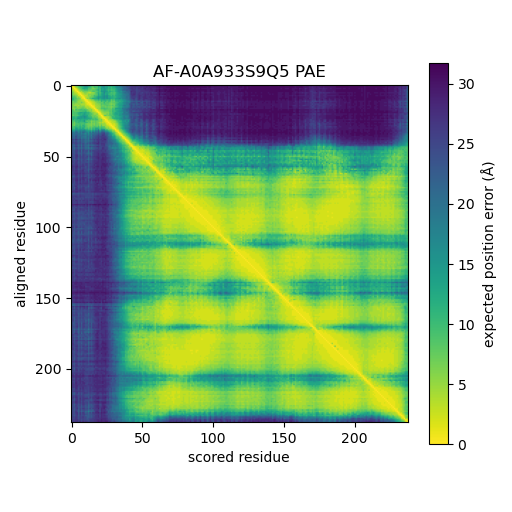TOM 1601 O O . ALA A 1 210 ? -5.629 -9.619 28.218 1.00 85.69 210 ALA A O 1
ATOM 1602 N N . PHE A 1 211 ? -7.749 -10.216 27.801 1.00 84.12 211 PHE A N 1
ATOM 1603 C CA . PHE A 1 211 ? -7.646 -10.193 26.339 1.00 84.12 211 PHE A CA 1
ATOM 1604 C C . PHE A 1 211 ? -8.301 -8.965 25.691 1.00 84.12 211 PHE A C 1
ATOM 1606 O O . PHE A 1 211 ? -8.214 -8.805 24.474 1.00 84.12 211 PHE A O 1
ATOM 1613 N N . GLU A 1 212 ? -8.930 -8.084 26.467 1.00 82.12 212 GLU A N 1
ATOM 1614 C CA . GLU A 1 212 ? -9.640 -6.919 25.936 1.00 82.12 212 GLU A CA 1
ATOM 1615 C C . GLU A 1 212 ? -8.709 -5.957 25.168 1.00 82.12 212 GLU A C 1
ATOM 1617 O O . GLU A 1 212 ? -7.591 -5.640 25.579 1.00 82.12 212 GLU A O 1
ATOM 1622 N N . GLY A 1 213 ? -9.184 -5.466 24.019 1.00 85.44 213 GLY A N 1
ATOM 1623 C CA . GLY A 1 213 ? -8.488 -4.460 23.216 1.00 85.44 213 GLY A CA 1
ATOM 1624 C C . GLY A 1 213 ? -7.410 -5.021 22.282 1.00 85.44 213 GLY A C 1
ATOM 1625 O O . GLY A 1 213 ? -7.708 -5.608 21.241 1.00 85.44 213 GLY A O 1
ATOM 1626 N N . LEU A 1 214 ? -6.137 -4.739 22.581 1.00 86.25 214 LEU A N 1
ATOM 1627 C CA . LEU A 1 214 ? -5.019 -5.059 21.684 1.00 86.25 214 LEU A CA 1
ATOM 1628 C C . LEU A 1 214 ? -4.671 -6.564 21.632 1.00 86.25 214 LEU A C 1
ATOM 1630 O O . LEU A 1 214 ? -4.460 -7.053 20.521 1.00 86.25 214 LEU A O 1
ATOM 1634 N N . PRO A 1 215 ? -4.652 -7.322 22.748 1.00 90.06 215 PRO A N 1
ATOM 1635 C CA . PRO A 1 215 ? -4.301 -8.744 22.720 1.00 90.06 215 PRO A CA 1
ATOM 1636 C C . PRO A 1 215 ? -5.236 -9.572 21.832 1.00 90.06 215 PRO A C 1
ATOM 1638 O O . PRO A 1 215 ? -4.767 -10.343 20.995 1.00 90.06 215 PRO A O 1
ATOM 1641 N N . ILE A 1 216 ? -6.556 -9.366 21.929 1.00 88.81 216 ILE A N 1
ATOM 1642 C CA . ILE A 1 216 ? -7.501 -10.076 21.060 1.00 88.81 216 ILE A CA 1
ATOM 1643 C C . ILE A 1 216 ? -7.358 -9.690 19.592 1.00 88.81 216 ILE A C 1
ATOM 1645 O O . ILE A 1 216 ? -7.559 -10.516 18.710 1.00 88.81 216 ILE A O 1
ATOM 1649 N N . ALA A 1 217 ? -6.948 -8.457 19.307 1.00 89.19 217 ALA A N 1
ATOM 1650 C CA . ALA A 1 217 ? -6.698 -8.042 17.940 1.00 89.19 217 ALA A CA 1
ATOM 1651 C C . ALA A 1 217 ? -5.509 -8.767 17.309 1.00 89.19 217 ALA A C 1
ATOM 1653 O O . ALA A 1 217 ? -5.570 -9.098 16.129 1.00 89.19 217 ALA A O 1
ATOM 1654 N N . PHE A 1 218 ? -4.451 -9.040 18.075 1.00 90.38 218 PHE A N 1
ATOM 1655 C CA . PHE A 1 218 ? -3.351 -9.874 17.594 1.00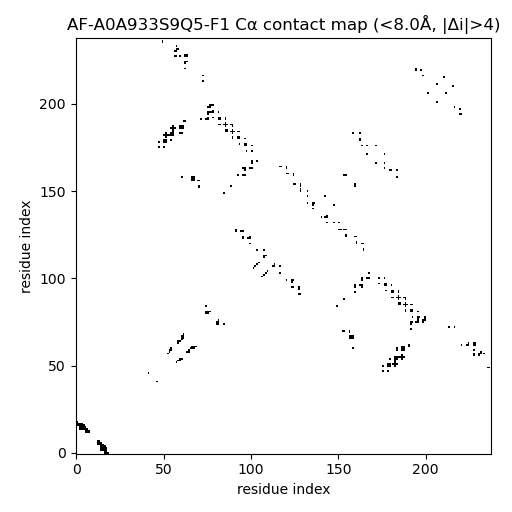 90.38 218 PHE A CA 1
ATOM 1656 C C . PHE A 1 218 ? -3.810 -11.310 17.325 1.00 90.38 218 PHE A C 1
ATOM 1658 O O . PHE A 1 218 ? -3.456 -11.870 16.290 1.00 90.38 218 PHE A O 1
ATOM 1665 N N . ALA A 1 219 ? -4.659 -11.877 18.189 1.00 91.00 219 ALA A N 1
ATOM 1666 C CA . ALA A 1 219 ? -5.241 -13.201 17.960 1.00 91.00 219 ALA A CA 1
ATOM 1667 C C . ALA A 1 219 ? -6.110 -13.242 16.686 1.00 91.00 219 ALA A C 1
ATOM 1669 O O . ALA A 1 219 ? -5.949 -14.134 15.856 1.00 91.00 219 ALA A O 1
ATOM 1670 N N . LEU A 1 220 ? -6.978 -12.242 16.484 1.00 90.62 220 LEU A N 1
ATOM 1671 C CA . LEU A 1 220 ? -7.787 -12.105 15.266 1.00 90.62 220 LEU A CA 1
ATOM 1672 C C . LEU A 1 220 ? -6.917 -11.941 14.019 1.00 90.62 220 LEU A C 1
ATOM 1674 O O . LEU A 1 220 ? -7.183 -12.581 13.007 1.00 90.62 220 LEU A O 1
ATOM 1678 N N . ALA A 1 221 ? -5.873 -11.112 14.087 1.00 89.94 221 ALA A N 1
ATOM 1679 C CA . ALA A 1 221 ? -4.939 -10.932 12.981 1.00 89.94 221 ALA A CA 1
ATOM 1680 C C . ALA A 1 221 ? -4.237 -12.251 12.618 1.00 89.94 221 ALA A C 1
ATOM 1682 O O . ALA A 1 221 ? -4.082 -12.539 11.435 1.00 89.94 221 ALA A O 1
ATOM 1683 N N . GLY A 1 222 ? -3.891 -13.078 13.611 1.00 90.00 222 GLY A N 1
ATOM 1684 C CA . GLY A 1 222 ? -3.375 -14.431 13.396 1.00 90.00 222 GLY A CA 1
ATOM 1685 C C . GLY A 1 222 ? -4.382 -15.357 12.706 1.00 90.00 222 GLY A C 1
ATOM 1686 O O . GLY A 1 222 ? -4.024 -16.032 11.744 1.00 90.00 222 GLY A O 1
ATOM 1687 N N . LEU A 1 223 ? -5.654 -15.350 13.125 1.00 90.94 223 LEU A N 1
ATOM 1688 C CA . LEU A 1 223 ? -6.710 -16.115 12.442 1.00 90.94 223 LEU A CA 1
ATOM 1689 C C . LEU A 1 223 ? -6.909 -15.658 10.992 1.00 90.94 223 LEU A C 1
ATOM 1691 O O . LEU A 1 223 ? -7.051 -16.494 10.101 1.00 90.94 223 LEU A O 1
ATOM 1695 N N . PHE A 1 224 ? -6.894 -14.347 10.742 1.00 89.50 224 PHE A N 1
ATOM 1696 C CA . PHE A 1 224 ? -6.954 -13.817 9.383 1.00 89.50 224 PHE A CA 1
ATOM 1697 C C . PHE A 1 224 ? -5.727 -14.223 8.567 1.00 89.50 224 PHE A C 1
ATOM 1699 O O . PHE A 1 224 ? -5.891 -14.648 7.429 1.00 89.50 224 PHE A O 1
ATOM 1706 N N . ALA A 1 225 ? -4.522 -14.171 9.137 1.00 87.56 225 ALA A N 1
ATOM 1707 C CA . ALA A 1 225 ? -3.312 -14.624 8.457 1.00 87.56 225 ALA A CA 1
ATOM 1708 C C . ALA A 1 225 ? -3.404 -16.103 8.049 1.00 87.56 225 ALA A C 1
ATOM 1710 O O . ALA A 1 225 ? -3.100 -16.434 6.906 1.00 87.56 225 ALA A O 1
ATOM 1711 N N . LEU A 1 226 ? -3.911 -16.978 8.927 1.00 88.38 226 LEU A N 1
ATOM 1712 C CA . LEU A 1 226 ? -4.151 -18.390 8.604 1.00 88.38 226 LEU A CA 1
ATOM 1713 C C . LEU A 1 226 ? -5.193 -18.565 7.489 1.00 88.38 226 LEU A C 1
ATOM 1715 O O . LEU A 1 226 ? -4.981 -19.355 6.571 1.00 88.38 226 LEU A O 1
ATOM 1719 N N . ALA A 1 227 ? -6.292 -17.808 7.530 1.00 87.44 227 ALA A N 1
ATOM 1720 C CA . ALA A 1 227 ? -7.319 -17.853 6.490 1.00 87.44 227 ALA A CA 1
ATOM 1721 C C . ALA A 1 227 ? -6.781 -17.383 5.126 1.00 87.44 227 ALA A C 1
ATOM 1723 O O . ALA A 1 227 ? -7.043 -18.019 4.107 1.00 87.44 227 ALA A O 1
ATOM 1724 N N . PHE A 1 228 ? -5.991 -16.304 5.104 1.00 83.06 228 PHE A N 1
ATOM 1725 C CA . PHE A 1 228 ? -5.403 -15.766 3.875 1.00 83.06 228 PHE A CA 1
ATOM 1726 C C . PHE A 1 228 ? -4.248 -16.616 3.339 1.00 83.06 228 PHE A C 1
ATOM 1728 O O . PHE A 1 228 ? -4.082 -16.712 2.125 1.00 83.06 228 PHE A O 1
ATOM 1735 N N . MET A 1 229 ? -3.499 -17.300 4.207 1.00 80.69 229 MET A N 1
ATOM 1736 C CA . MET A 1 229 ? -2.482 -18.266 3.789 1.00 80.69 229 MET A CA 1
ATOM 1737 C C . MET A 1 229 ? -3.094 -19.405 2.957 1.00 80.69 229 MET A C 1
ATOM 1739 O O . MET A 1 229 ? -2.442 -19.899 2.041 1.00 80.69 229 MET A O 1
ATOM 1743 N N . GLY A 1 230 ? -4.368 -19.753 3.172 1.00 79.56 230 GLY A N 1
ATOM 1744 C CA . GLY A 1 230 ? -5.102 -20.697 2.321 1.00 79.56 230 GLY A CA 1
ATOM 1745 C C . GLY A 1 230 ? -5.229 -20.265 0.851 1.00 79.56 230 GLY A C 1
ATOM 1746 O O . GLY A 1 230 ? -5.309 -21.121 -0.025 1.00 79.56 230 GLY A O 1
ATOM 1747 N N . PHE A 1 231 ? -5.181 -18.961 0.554 1.00 77.00 231 PHE A N 1
ATOM 1748 C CA . PHE A 1 231 ? -5.207 -18.448 -0.822 1.00 77.00 231 PHE A CA 1
ATOM 1749 C C . PHE A 1 231 ? -3.831 -18.441 -1.497 1.00 77.00 231 PHE A C 1
ATOM 1751 O O . PHE A 1 231 ? -3.764 -18.286 -2.713 1.00 77.00 231 PHE A O 1
ATOM 1758 N N . SER A 1 232 ? -2.739 -18.636 -0.749 1.00 70.12 232 SER A N 1
ATOM 1759 C CA . SER A 1 232 ? -1.372 -18.581 -1.294 1.00 70.12 232 SER A CA 1
ATOM 1760 C C . SER A 1 232 ? -1.057 -19.686 -2.311 1.00 70.12 232 SER A C 1
ATOM 1762 O O . SER A 1 232 ? -0.122 -19.536 -3.088 1.00 70.12 232 SER A O 1
ATOM 1764 N N . GLY A 1 233 ? -1.848 -20.767 -2.337 1.00 64.25 233 GLY A N 1
ATOM 1765 C CA . GLY A 1 233 ? -1.743 -21.846 -3.326 1.00 64.25 233 GLY A CA 1
ATOM 1766 C C . GLY A 1 233 ? -2.558 -21.629 -4.607 1.00 64.25 233 GLY A C 1
ATOM 1767 O O . GLY A 1 233 ? -2.584 -22.517 -5.456 1.00 64.25 233 GLY A O 1
ATOM 1768 N N . LEU A 1 234 ? -3.263 -20.499 -4.749 1.00 66.44 234 LEU A N 1
ATOM 1769 C CA . LEU A 1 234 ? -4.007 -20.180 -5.968 1.00 66.44 234 LEU A CA 1
ATOM 1770 C C . LEU A 1 234 ? -3.066 -19.588 -7.024 1.00 66.44 234 LEU A C 1
ATOM 1772 O O . LEU A 1 234 ? -2.925 -18.374 -7.138 1.00 66.44 234 LEU A O 1
ATOM 1776 N N . ASP A 1 235 ? -2.461 -20.450 -7.834 1.00 57.50 235 ASP A N 1
ATOM 1777 C CA . ASP A 1 235 ? -1.754 -20.039 -9.047 1.00 57.50 235 ASP A CA 1
ATOM 1778 C C . ASP A 1 235 ? -2.771 -19.825 -10.172 1.00 57.50 235 ASP A C 1
ATOM 1780 O O . ASP A 1 235 ? -3.179 -20.768 -10.848 1.00 57.50 235 ASP A O 1
ATOM 1784 N N . PHE A 1 236 ? -3.236 -18.582 -10.350 1.00 55.09 236 PHE A N 1
ATOM 1785 C CA . PHE A 1 236 ? -4.285 -18.301 -11.333 1.00 55.09 236 PHE A CA 1
ATOM 1786 C C . PHE A 1 236 ? -3.842 -18.610 -12.769 1.00 55.09 236 PHE A C 1
ATOM 1788 O O . PHE A 1 236 ? -4.639 -19.190 -13.492 1.00 55.09 236 PHE A O 1
ATOM 1795 N N . PHE A 1 237 ? -2.605 -18.295 -13.171 1.00 49.12 237 PHE A N 1
ATOM 1796 C CA . PHE A 1 237 ? -2.027 -18.661 -14.473 1.00 49.12 237 PHE A CA 1
ATOM 1797 C C . PHE A 1 237 ? -0.494 -18.547 -14.401 1.00 49.12 237 PHE A C 1
ATOM 1799 O O . PHE A 1 237 ? 0.016 -17.449 -14.172 1.00 49.12 237 PHE A O 1
ATOM 1806 N N . ARG A 1 238 ? 0.220 -19.665 -14.570 1.00 38.53 238 ARG A N 1
ATOM 1807 C CA . ARG A 1 238 ? 1.667 -19.710 -14.831 1.00 38.53 238 ARG A CA 1
ATOM 1808 C C . ARG A 1 238 ? 1.910 -19.855 -16.327 1.00 38.53 238 ARG A C 1
ATOM 1810 O O . ARG A 1 238 ? 1.109 -20.577 -16.963 1.00 38.53 238 ARG A O 1
#

InterPro domains:
  IPR003667 NqrDE/RnfAE [PF02508] (49-234)
  IPR050133 Ion-translocating oxidoreductase complex subunit A/E [PTHR30335] (47-235)

pLDDT: mean 77.75, std 14.29, range [38.53, 92.38]

Radius of gyration: 25.71 Å; Cα contacts (8 Å, |Δi|>4): 241; chains: 1; bounding box: 50×81×70 Å

Solvent-accessible surface area (backbone atoms only — not comparable to full-atom values): 13387 Å² total; per-residue (Å²): 134,68,72,71,50,80,50,74,60,88,95,47,74,51,76,42,66,73,63,90,79,63,95,87,65,89,81,85,85,78,76,78,68,73,75,81,69,72,74,68,72,59,56,74,66,54,51,46,50,49,43,23,49,32,26,27,56,41,55,17,46,50,60,72,65,64,33,40,56,73,58,44,71,69,40,20,70,38,56,71,54,15,51,55,47,21,55,53,48,22,54,52,32,37,55,41,30,53,52,42,49,50,47,41,63,73,49,34,59,80,69,66,44,72,88,51,47,67,62,53,46,55,51,49,38,46,52,53,49,51,49,48,53,56,49,35,53,72,76,38,54,76,56,30,76,76,43,52,72,52,53,65,55,49,64,74,26,50,49,65,56,47,52,38,51,50,35,64,75,65,69,54,53,75,67,54,40,46,36,39,23,46,14,42,17,50,22,46,24,51,52,27,39,55,45,7,56,52,43,50,54,51,72,76,44,95,64,59,81,91,38,60,73,66,60,44,48,54,54,49,50,50,54,49,23,58,60,45,54,68,40,57,77,67,74,88,79,132

Mean predicted aligned error: 12.59 Å

Secondary structure (DSSP, 8-state):
--EEEEEEETTEEEEEESSPPPTT-------------------HHHHHHHHHHIIIIIT-TTTTS--SHHHHHHHTT-HHHHHHHHHHHHHHHHHHHHHHHHHIIIIIHHHT-GGGHHHHHHHHHHHHHHHHHHHHHHH-HHHHHHHHHHHHHHHT-HHHHHHHHHHHHHT--HHHHHHHHHHHHHHHHHHHHHHHHHHHHHHTS---GGGTTHHHHHHHHHHHHHHHHGGGG-----

Organism: Eiseniibacteriota bacterium (NCBI:txid2212470)